Protein AF-A0A293LDD0-F1 (afdb_monomer)

Sequence (220 aa):
MTTSKERTRCSSGSHTCRSTREQSCQSLSHWIPSTETLCTCSEAKVLSQAGQVWFPDSAYKTAQAIHDFNREELPLMVFANWRGFSGGMKDMYDQVLKFGAYIVDALHNYNQPVIVYIPPYAELRGGAWAVVDAAINPRQMKKDLIKTMHRVDATCRDLVSRLGISTDAEEKENLQKQLLQREQQLLPMYHQVALTFADLHDLPARMQEKGVIQDVVPWA

Structure (mmCIF, N/CA/C/O backbone):
data_AF-A0A293LDD0-F1
#
_entry.id   AF-A0A293LDD0-F1
#
loop_
_atom_site.group_PDB
_atom_site.id
_atom_site.type_symbol
_atom_site.label_atom_id
_atom_site.label_alt_id
_atom_site.label_comp_id
_atom_site.label_asym_id
_atom_site.label_entity_id
_atom_site.label_seq_id
_atom_site.pdbx_PDB_ins_code
_atom_site.Cartn_x
_atom_site.Cartn_y
_atom_site.Cartn_z
_atom_site.occupancy
_atom_site.B_iso_or_equiv
_atom_site.auth_seq_id
_atom_site.auth_comp_id
_atom_site.auth_asym_id
_atom_site.auth_atom_id
_atom_site.pdbx_PDB_model_num
ATOM 1 N N . MET A 1 1 ? 29.209 -35.070 -60.849 1.00 43.19 1 MET A N 1
ATOM 2 C CA . MET A 1 1 ? 29.296 -34.215 -59.647 1.00 43.19 1 MET A CA 1
ATOM 3 C C . MET A 1 1 ? 27.890 -34.020 -59.098 1.00 43.19 1 MET A C 1
ATOM 5 O O . MET A 1 1 ? 27.173 -33.109 -59.482 1.00 43.19 1 MET A O 1
ATOM 9 N N . THR A 1 2 ? 27.483 -35.007 -58.306 1.00 28.73 2 THR A N 1
ATOM 10 C CA . THR A 1 2 ? 26.371 -35.034 -57.338 1.00 28.73 2 THR A CA 1
ATOM 11 C C . THR A 1 2 ? 26.661 -34.004 -56.220 1.00 28.73 2 THR A C 1
ATOM 13 O O . THR A 1 2 ? 27.817 -33.622 -56.085 1.00 28.73 2 THR A O 1
ATOM 16 N N . THR A 1 3 ? 25.759 -33.428 -55.416 1.00 29.89 3 THR A N 1
ATOM 17 C CA . THR A 1 3 ? 24.613 -33.947 -54.633 1.00 29.89 3 THR A CA 1
ATOM 18 C C . THR A 1 3 ? 23.947 -32.718 -53.961 1.00 29.89 3 THR A C 1
ATOM 20 O O . THR A 1 3 ? 24.647 -31.843 -53.470 1.00 29.89 3 THR A O 1
ATOM 23 N N . SER A 1 4 ? 22.644 -32.484 -54.150 1.00 30.11 4 SER A N 1
ATOM 24 C CA . SER A 1 4 ? 21.533 -32.722 -53.198 1.00 30.11 4 SER A CA 1
ATOM 25 C C . SER A 1 4 ? 21.306 -31.668 -52.095 1.00 30.11 4 SER A C 1
ATOM 27 O O . SER A 1 4 ? 22.075 -31.545 -51.152 1.00 30.11 4 SER A O 1
ATOM 29 N N . LYS A 1 5 ? 20.147 -30.995 -52.195 1.00 40.31 5 LYS A N 1
ATOM 30 C CA . LYS A 1 5 ? 19.422 -30.297 -51.119 1.00 40.31 5 LYS A CA 1
ATOM 31 C C . LYS A 1 5 ? 19.356 -31.163 -49.860 1.00 40.31 5 LYS A C 1
ATOM 33 O O . LYS A 1 5 ? 18.694 -32.201 -49.875 1.00 40.31 5 LYS A O 1
ATOM 38 N N . GLU A 1 6 ? 19.936 -30.691 -48.768 1.00 30.36 6 GLU A N 1
ATOM 39 C CA . GLU A 1 6 ? 19.797 -31.339 -47.470 1.00 30.36 6 GLU A CA 1
ATOM 40 C C . GLU A 1 6 ? 18.582 -30.755 -46.743 1.00 30.36 6 GLU A C 1
ATOM 42 O O . GLU A 1 6 ? 18.573 -29.634 -46.240 1.00 30.36 6 GLU A O 1
ATOM 47 N N . ARG A 1 7 ? 17.488 -31.517 -46.798 1.00 31.80 7 ARG A N 1
ATOM 48 C CA . ARG A 1 7 ? 16.253 -31.289 -46.053 1.00 31.80 7 ARG A CA 1
ATOM 49 C C . ARG A 1 7 ? 16.418 -32.044 -44.738 1.00 31.80 7 ARG A C 1
ATOM 51 O O . ARG A 1 7 ? 16.208 -33.256 -44.703 1.00 31.80 7 ARG A O 1
ATOM 58 N N . THR A 1 8 ? 16.840 -31.367 -43.675 1.00 29.86 8 THR A N 1
ATOM 59 C CA . THR A 1 8 ? 17.028 -32.015 -42.373 1.00 29.86 8 THR A CA 1
ATOM 60 C C . THR A 1 8 ? 15.667 -32.400 -41.801 1.00 29.86 8 THR A C 1
ATOM 62 O O . THR A 1 8 ? 14.824 -31.572 -41.457 1.00 29.86 8 THR A O 1
ATOM 65 N N . ARG A 1 9 ? 15.440 -33.709 -41.787 1.00 27.28 9 ARG A N 1
ATOM 66 C CA . ARG A 1 9 ? 14.271 -34.406 -41.265 1.00 27.28 9 ARG A CA 1
ATOM 67 C C . ARG A 1 9 ? 14.286 -34.264 -39.740 1.00 27.28 9 ARG A C 1
ATOM 69 O O . ARG A 1 9 ? 15.213 -34.750 -39.104 1.00 27.28 9 ARG A O 1
ATOM 76 N N . CYS A 1 10 ? 13.277 -33.616 -39.156 1.00 28.48 10 CYS A N 1
ATOM 77 C CA . CYS A 1 10 ? 13.034 -33.700 -37.715 1.00 28.48 10 CYS A CA 1
ATOM 78 C C . CYS A 1 10 ? 12.717 -35.159 -37.370 1.00 28.48 10 CYS A C 1
ATOM 80 O O . CYS A 1 10 ? 11.644 -35.667 -37.700 1.00 28.48 10 CYS A O 1
ATOM 82 N N . SER A 1 11 ? 13.679 -35.847 -36.762 1.00 33.06 11 SER A N 1
ATOM 83 C CA . SER A 1 11 ? 13.486 -37.157 -36.158 1.00 33.06 11 SER A CA 1
ATOM 84 C C . SER A 1 11 ? 12.741 -36.998 -34.839 1.00 33.06 11 SER A C 1
ATOM 86 O O . SER A 1 11 ? 13.143 -36.233 -33.965 1.00 33.06 11 SER A O 1
ATOM 88 N N . SER A 1 12 ? 11.656 -37.753 -34.732 1.00 41.84 12 SER A N 1
ATOM 89 C CA . SER A 1 12 ? 10.898 -38.069 -33.529 1.00 41.84 12 SER A CA 1
ATOM 90 C C . SER A 1 12 ? 11.787 -38.263 -32.298 1.00 41.84 12 SER A C 1
ATOM 92 O O . SER A 1 12 ? 12.478 -39.271 -32.167 1.00 41.84 12 SER A O 1
ATOM 94 N N . GLY A 1 13 ? 11.709 -37.307 -31.385 1.00 30.64 13 GLY A N 1
ATOM 95 C CA . GLY A 1 13 ? 12.198 -37.401 -30.021 1.00 30.64 13 GLY A CA 1
ATOM 96 C C . GLY A 1 13 ? 11.269 -36.547 -29.181 1.00 30.64 13 GLY A C 1
ATOM 97 O O . GLY A 1 13 ? 11.182 -35.338 -29.380 1.00 30.64 13 GLY A O 1
ATOM 98 N N . SER A 1 14 ? 10.499 -37.196 -28.318 1.00 36.69 14 SER A N 1
ATOM 99 C CA . SER A 1 14 ? 9.582 -36.593 -27.359 1.00 36.69 14 SER A CA 1
ATOM 100 C C . SER A 1 14 ? 10.345 -35.707 -26.375 1.00 36.69 14 SER A C 1
ATOM 102 O O . SER A 1 14 ? 10.612 -36.091 -25.240 1.00 36.69 14 SER A O 1
ATOM 104 N N . HIS A 1 15 ? 10.684 -34.498 -26.804 1.00 34.09 15 HIS A N 1
ATOM 105 C CA . HIS A 1 15 ? 10.955 -33.399 -25.903 1.00 34.09 15 HIS A CA 1
ATOM 106 C C . HIS A 1 15 ? 9.605 -32.773 -25.591 1.00 34.09 15 HIS A C 1
ATOM 108 O O . HIS A 1 15 ? 9.145 -31.849 -26.259 1.00 34.09 15 HIS A O 1
ATOM 114 N N . THR A 1 16 ? 8.947 -33.300 -24.559 1.00 31.30 16 THR A N 1
ATOM 115 C CA . THR A 1 16 ? 8.066 -32.471 -23.742 1.00 31.30 16 THR A CA 1
ATOM 116 C C . THR A 1 16 ? 8.899 -31.277 -23.301 1.00 31.30 16 THR A C 1
ATOM 118 O O . THR A 1 16 ? 9.655 -31.356 -22.332 1.00 31.30 16 THR A O 1
ATOM 121 N N . CYS A 1 17 ? 8.803 -30.190 -24.063 1.00 28.59 17 CYS A N 1
ATOM 122 C CA . CYS A 1 17 ? 9.173 -28.865 -23.625 1.00 28.59 17 CYS A CA 1
ATOM 123 C C . CYS A 1 17 ? 8.241 -28.584 -22.448 1.00 28.59 17 CYS A C 1
ATOM 125 O O . CYS A 1 17 ? 7.113 -28.122 -22.618 1.00 28.59 17 CYS A O 1
ATOM 127 N N . ARG A 1 18 ? 8.662 -28.993 -21.245 1.00 32.00 18 ARG A N 1
ATOM 128 C CA . ARG A 1 18 ? 8.091 -28.464 -20.018 1.00 32.00 18 ARG A CA 1
ATOM 129 C C . ARG A 1 18 ? 8.421 -26.987 -20.078 1.00 32.00 18 ARG A C 1
ATOM 131 O O . ARG A 1 18 ? 9.518 -26.578 -19.718 1.00 32.00 18 ARG A O 1
ATOM 138 N N . SER A 1 19 ? 7.474 -26.200 -20.572 1.00 33.16 19 SER A N 1
ATOM 139 C CA . SER A 1 19 ? 7.387 -24.803 -20.209 1.00 33.16 19 SER A CA 1
ATOM 140 C C . SER A 1 19 ? 7.122 -24.786 -18.706 1.00 33.16 19 SER A C 1
ATOM 142 O O . SER A 1 19 ? 5.979 -24.684 -18.255 1.00 33.16 19 SER A O 1
ATOM 144 N N . THR A 1 20 ? 8.174 -24.922 -17.904 1.00 33.88 20 THR A N 1
ATOM 145 C CA . THR A 1 20 ? 8.250 -24.154 -16.672 1.00 33.88 20 THR A CA 1
ATOM 146 C C . THR A 1 20 ? 8.039 -22.721 -17.128 1.00 33.88 20 THR A C 1
ATOM 148 O O . THR A 1 20 ? 8.927 -22.093 -17.697 1.00 33.88 20 THR A O 1
ATOM 151 N N . ARG A 1 21 ? 6.793 -22.250 -17.017 1.00 37.50 21 ARG A N 1
ATOM 152 C CA . ARG A 1 21 ? 6.463 -20.832 -17.090 1.00 37.50 21 ARG A CA 1
ATOM 153 C C . ARG A 1 21 ? 7.149 -20.192 -15.888 1.00 37.50 21 ARG A C 1
ATOM 155 O O . ARG A 1 21 ? 6.508 -19.880 -14.894 1.00 37.50 21 ARG A O 1
ATOM 162 N N . GLU A 1 22 ? 8.460 -20.012 -15.974 1.00 39.03 22 GLU A N 1
ATOM 163 C CA . GLU A 1 22 ? 9.081 -18.854 -15.366 1.00 39.03 22 GLU A CA 1
ATOM 164 C C . GLU A 1 22 ? 8.401 -17.675 -16.051 1.00 39.03 22 GLU A C 1
ATOM 166 O O . GLU A 1 22 ? 8.676 -17.354 -17.209 1.00 39.03 22 GLU A O 1
ATOM 171 N N . GLN A 1 23 ? 7.419 -17.077 -15.379 1.00 45.62 23 GLN A N 1
ATOM 172 C CA . GLN A 1 23 ? 6.971 -15.734 -15.716 1.00 45.62 23 GLN A CA 1
ATOM 173 C C . GLN A 1 23 ? 8.128 -14.788 -15.388 1.00 45.62 23 GLN A C 1
ATOM 175 O O . GLN A 1 23 ? 8.107 -14.049 -14.411 1.00 45.62 23 GLN A O 1
ATOM 180 N N . SER A 1 24 ? 9.175 -14.843 -16.209 1.00 49.44 24 SER A N 1
ATOM 181 C CA . SER A 1 24 ? 10.147 -13.775 -16.308 1.00 49.44 24 SER A CA 1
ATOM 182 C C . SER A 1 24 ? 9.363 -12.565 -16.805 1.00 49.44 24 SER A C 1
ATOM 184 O O . SER A 1 24 ? 8.858 -12.563 -17.932 1.00 49.44 24 SER A O 1
ATOM 186 N N . CYS A 1 25 ? 9.138 -11.579 -15.935 1.00 62.25 25 CYS A N 1
ATOM 187 C CA . CYS A 1 25 ? 8.526 -10.328 -16.358 1.00 62.25 25 CYS A CA 1
ATOM 188 C C . CYS A 1 25 ? 9.369 -9.740 -17.491 1.00 62.2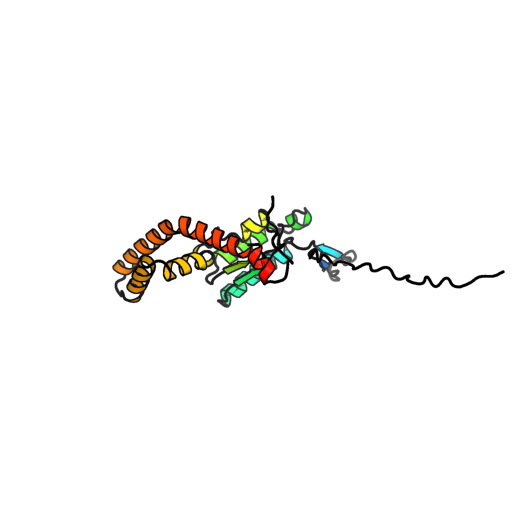5 25 CYS A C 1
ATOM 190 O O . CYS A 1 25 ? 10.558 -9.480 -17.324 1.00 62.25 25 CYS A O 1
ATOM 192 N N . GLN A 1 26 ? 8.741 -9.558 -18.650 1.00 75.88 26 GLN A N 1
ATOM 193 C CA . GLN A 1 26 ? 9.421 -9.089 -19.850 1.00 75.88 26 GLN A CA 1
ATOM 194 C C . GLN A 1 26 ? 9.944 -7.664 -19.638 1.00 75.88 26 GLN A C 1
ATOM 196 O O . GLN A 1 26 ? 9.257 -6.818 -19.065 1.00 75.88 26 GLN A O 1
ATOM 201 N N . SER A 1 27 ? 11.160 -7.397 -20.114 1.00 81.62 27 SER A N 1
ATOM 202 C CA . SER A 1 27 ? 11.669 -6.033 -20.248 1.00 81.62 27 SER A CA 1
ATOM 203 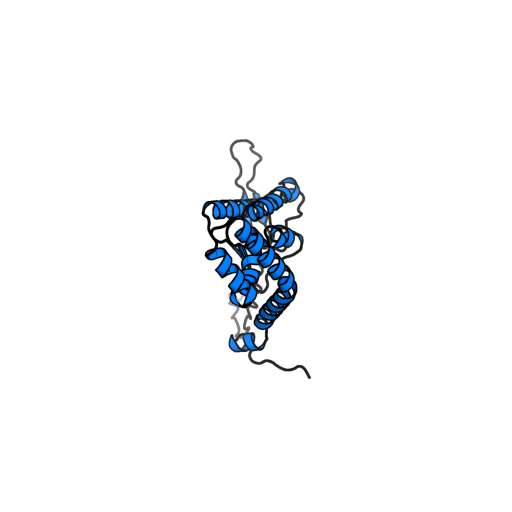C C . SER A 1 27 ? 10.872 -5.292 -21.317 1.00 81.62 27 SER A C 1
ATOM 205 O O . SER A 1 27 ? 10.665 -5.824 -22.410 1.00 81.62 27 SER A O 1
ATOM 207 N N . LEU A 1 28 ? 10.457 -4.066 -21.017 1.00 82.56 28 LEU A N 1
ATOM 208 C CA . LEU A 1 28 ? 9.726 -3.217 -21.944 1.00 82.56 28 LEU A CA 1
ATOM 209 C C . LEU A 1 28 ? 10.698 -2.277 -22.664 1.00 82.56 28 LEU A C 1
ATOM 211 O O . LEU A 1 28 ? 11.562 -1.666 -22.040 1.00 82.56 28 LEU A O 1
ATOM 215 N N . SER A 1 29 ? 10.553 -2.124 -23.977 1.00 81.31 29 SER A N 1
ATOM 216 C CA . SER A 1 29 ? 11.291 -1.115 -24.739 1.00 81.31 29 SER A CA 1
ATOM 217 C C . SER A 1 29 ? 10.435 0.138 -24.905 1.00 81.31 29 SER A C 1
ATOM 219 O O . SER A 1 29 ? 9.410 0.096 -25.588 1.00 81.31 29 SER A O 1
ATOM 221 N N . HIS A 1 30 ? 10.854 1.251 -24.307 1.00 81.56 30 HIS A N 1
ATOM 222 C CA . HIS A 1 30 ? 10.212 2.550 -24.482 1.00 81.56 30 HIS A CA 1
ATOM 223 C C . HIS A 1 30 ? 10.901 3.323 -25.614 1.00 81.56 30 HIS A C 1
ATOM 225 O O . HIS A 1 30 ? 12.111 3.559 -25.569 1.00 81.56 30 HIS A O 1
ATOM 231 N N . TRP A 1 31 ? 10.143 3.697 -26.647 1.00 82.88 31 TRP A N 1
ATOM 232 C CA . TRP A 1 31 ? 10.650 4.474 -27.779 1.00 82.88 31 TRP A CA 1
ATOM 233 C C . TRP A 1 31 ? 10.418 5.964 -27.538 1.00 82.88 31 TRP A C 1
ATOM 235 O O . TRP A 1 31 ? 9.275 6.405 -27.424 1.00 82.88 31 TRP A O 1
ATOM 245 N N . ILE A 1 32 ? 11.506 6.728 -27.466 1.00 81.38 32 ILE A N 1
ATOM 246 C CA . ILE A 1 32 ? 11.465 8.182 -27.336 1.00 81.38 32 ILE A CA 1
ATOM 247 C C . ILE A 1 32 ? 11.610 8.790 -28.736 1.00 81.38 32 ILE A C 1
ATOM 249 O O . ILE A 1 32 ? 12.656 8.584 -29.367 1.00 81.38 32 ILE A O 1
ATOM 253 N N . PRO A 1 33 ? 10.606 9.546 -29.217 1.00 79.12 33 PRO A N 1
ATOM 254 C CA . PRO A 1 33 ? 10.686 10.219 -30.505 1.00 79.12 33 PRO A CA 1
ATOM 255 C C . PRO A 1 33 ? 11.789 11.279 -30.512 1.00 79.12 33 PRO A C 1
ATOM 257 O O . PRO A 1 33 ? 12.025 11.964 -29.515 1.00 79.12 33 PRO A O 1
ATOM 260 N N . SER A 1 34 ? 12.434 11.454 -31.663 1.00 73.31 34 SER A N 1
ATOM 261 C CA . SER A 1 34 ? 13.269 12.625 -31.929 1.00 73.31 34 SER A CA 1
ATOM 262 C C . SER A 1 34 ? 12.395 13.877 -31.977 1.00 73.31 34 SER A C 1
ATOM 264 O O . SER A 1 34 ? 11.411 13.930 -32.714 1.00 73.31 34 SER A O 1
ATOM 266 N N . THR A 1 35 ? 12.737 14.897 -31.194 1.00 64.88 35 THR A N 1
ATOM 267 C CA . THR A 1 35 ? 12.046 16.190 -31.239 1.00 64.88 35 THR A CA 1
ATOM 268 C C . THR A 1 35 ? 12.596 17.016 -32.396 1.00 64.88 35 THR A C 1
ATOM 270 O O . THR A 1 35 ? 13.674 17.600 -32.291 1.00 64.88 35 THR A O 1
ATOM 273 N N . GLU A 1 36 ? 11.844 17.087 -33.492 1.00 61.16 36 GLU A N 1
ATOM 274 C CA . GLU A 1 36 ? 12.261 17.758 -34.733 1.00 61.16 36 GLU A CA 1
ATOM 275 C C . GLU A 1 36 ? 12.464 19.280 -34.598 1.00 61.16 36 GLU A C 1
ATOM 277 O O . GLU A 1 36 ? 13.079 19.899 -35.460 1.00 61.16 36 GLU A O 1
ATOM 282 N N . THR A 1 37 ? 11.989 19.914 -33.523 1.00 58.28 37 THR A N 1
ATOM 283 C CA . THR A 1 37 ? 11.872 21.378 -33.464 1.00 58.28 37 THR A CA 1
ATOM 284 C C . THR A 1 37 ? 13.098 22.142 -32.962 1.00 58.28 37 THR A C 1
ATOM 286 O O . THR A 1 37 ? 13.129 23.354 -33.150 1.00 58.28 37 THR A O 1
ATOM 289 N N . LEU A 1 38 ? 14.112 21.511 -32.351 1.00 54.09 38 LEU A N 1
ATOM 290 C CA . LEU A 1 38 ? 15.196 22.273 -31.694 1.00 54.09 38 LEU A CA 1
ATOM 291 C C . LEU A 1 38 ? 16.630 21.759 -31.898 1.00 54.09 38 LEU A C 1
ATOM 293 O O . LEU A 1 38 ? 17.566 22.464 -31.523 1.00 54.09 38 LEU A O 1
ATOM 297 N N . CYS A 1 39 ? 16.861 20.580 -32.489 1.00 49.53 39 CYS A N 1
ATOM 298 C CA . CYS A 1 39 ? 18.232 20.110 -32.711 1.00 49.53 39 CYS A CA 1
ATOM 299 C C . CYS A 1 39 ? 18.332 19.040 -33.809 1.00 49.53 39 CYS A C 1
ATOM 301 O O . CYS A 1 39 ? 17.741 17.966 -33.691 1.00 49.53 39 CYS A O 1
ATOM 303 N N . THR A 1 40 ? 19.168 19.282 -34.821 1.00 57.25 40 THR A N 1
ATOM 304 C CA . THR A 1 40 ? 19.544 18.316 -35.874 1.00 57.25 40 THR A CA 1
ATOM 305 C C . THR A 1 40 ? 20.321 17.095 -35.357 1.00 57.25 40 THR A C 1
ATOM 307 O O . THR A 1 40 ? 20.531 16.157 -36.115 1.00 57.25 40 THR A O 1
ATOM 310 N N . CYS A 1 41 ? 20.716 17.071 -34.077 1.00 53.66 41 CYS A N 1
ATOM 311 C CA . CYS A 1 41 ? 21.392 15.940 -33.424 1.00 53.66 41 CYS A CA 1
ATOM 312 C C . CYS A 1 41 ? 20.462 15.046 -32.581 1.00 53.66 41 CYS A C 1
ATOM 314 O O . CYS A 1 41 ? 20.947 14.144 -31.894 1.00 53.66 41 CYS A O 1
ATOM 316 N N . SER A 1 42 ? 19.149 15.306 -32.540 1.00 62.91 42 SER A N 1
ATOM 317 C CA . SER A 1 42 ? 18.241 14.471 -31.744 1.00 62.91 42 SER A CA 1
ATOM 318 C C . SER A 1 42 ? 17.830 13.220 -32.525 1.00 62.91 42 SER A C 1
ATOM 320 O O . SER A 1 42 ? 16.949 13.252 -33.374 1.00 62.91 42 SER A O 1
ATOM 322 N N . GLU A 1 43 ? 18.498 12.102 -32.252 1.00 72.94 43 GLU A N 1
ATOM 323 C CA . GLU A 1 43 ? 18.104 10.787 -32.766 1.00 72.94 43 GLU A CA 1
ATOM 324 C C . GLU A 1 43 ? 17.064 10.135 -31.848 1.00 72.94 43 GLU A C 1
ATOM 326 O O . GLU A 1 43 ? 17.079 10.331 -30.627 1.00 72.94 43 GLU A O 1
ATOM 331 N N . ALA A 1 44 ? 16.165 9.341 -32.436 1.00 74.94 44 ALA A N 1
ATOM 332 C CA . ALA A 1 44 ? 15.203 8.549 -31.683 1.00 74.94 44 ALA A CA 1
ATOM 333 C C . ALA A 1 44 ? 15.937 7.514 -30.819 1.00 74.94 44 ALA A C 1
ATOM 335 O O . ALA A 1 44 ? 16.829 6.806 -31.290 1.00 74.94 44 ALA A O 1
ATOM 336 N N . LYS A 1 45 ? 15.560 7.417 -29.542 1.00 78.31 45 LYS A N 1
ATOM 337 C CA . LYS A 1 45 ? 16.231 6.537 -28.574 1.00 78.31 45 LYS A CA 1
ATOM 338 C C . LYS A 1 45 ? 15.280 5.444 -28.120 1.00 78.31 45 LYS A C 1
ATOM 340 O O . LYS A 1 45 ? 14.178 5.726 -27.660 1.00 78.31 45 LYS A O 1
ATOM 345 N N . VAL A 1 46 ? 15.735 4.197 -28.198 1.00 81.56 46 VAL A N 1
ATOM 346 C CA . VAL A 1 46 ? 15.053 3.053 -27.584 1.00 81.56 46 VAL A CA 1
ATOM 347 C C . VAL A 1 46 ? 15.669 2.829 -26.207 1.00 81.56 46 VAL A C 1
ATOM 349 O O . VAL A 1 46 ? 16.846 2.483 -26.105 1.00 81.56 46 VAL A O 1
ATOM 352 N N . LEU A 1 47 ? 14.893 3.046 -25.146 1.00 81.50 47 LEU A N 1
ATOM 353 C CA . LEU A 1 47 ? 15.300 2.736 -23.777 1.00 81.50 47 LEU A CA 1
ATOM 354 C C . LEU A 1 47 ? 14.751 1.366 -23.383 1.00 81.50 47 LEU A C 1
ATOM 356 O O . LEU A 1 47 ? 13.546 1.133 -23.438 1.00 81.50 47 LEU A O 1
ATOM 360 N N . SER A 1 48 ? 15.635 0.460 -22.973 1.00 84.00 48 SER A N 1
ATOM 361 C CA . SER A 1 48 ? 15.236 -0.823 -22.395 1.00 84.00 48 SER A CA 1
ATOM 362 C C . SER A 1 48 ? 14.977 -0.647 -20.901 1.00 84.00 48 SER A C 1
ATOM 364 O O . SER A 1 48 ? 15.906 -0.389 -20.137 1.00 84.00 48 SER A O 1
ATOM 366 N N . GLN A 1 49 ? 13.726 -0.811 -20.486 1.00 86.62 49 GLN A N 1
ATOM 367 C CA . GLN A 1 49 ? 13.286 -0.797 -19.095 1.00 86.62 49 GLN A CA 1
ATOM 368 C C . GLN A 1 49 ? 13.080 -2.240 -18.616 1.00 86.62 49 GLN A C 1
ATOM 370 O O . GLN A 1 49 ? 12.350 -3.021 -19.225 1.00 86.62 49 GLN A O 1
ATOM 375 N N . ALA A 1 50 ? 13.748 -2.629 -17.531 1.00 87.50 50 ALA A N 1
ATOM 376 C CA . ALA A 1 50 ? 13.586 -3.959 -16.950 1.00 87.50 50 ALA A CA 1
ATOM 377 C C . ALA A 1 50 ? 12.182 -4.132 -16.342 1.00 87.50 50 ALA A C 1
ATOM 379 O O . ALA A 1 50 ? 11.642 -3.211 -15.732 1.00 87.50 50 ALA A O 1
ATOM 380 N N . GLY A 1 51 ? 11.597 -5.325 -16.475 1.00 85.81 51 GLY A N 1
ATOM 381 C CA . GLY A 1 51 ? 10.358 -5.659 -15.772 1.00 85.81 51 GLY A CA 1
ATOM 382 C C . GLY A 1 51 ? 10.550 -5.619 -14.250 1.00 85.81 51 GLY A C 1
ATOM 383 O O . GLY A 1 51 ? 11.665 -5.789 -13.763 1.00 85.81 51 GLY A O 1
ATOM 384 N N . GLN A 1 52 ? 9.462 -5.410 -13.498 1.00 86.06 52 GLN A N 1
ATOM 385 C CA . GLN A 1 52 ? 9.452 -5.398 -12.020 1.00 86.06 52 GLN A CA 1
ATOM 386 C C . GLN A 1 52 ? 10.300 -4.286 -11.371 1.00 86.06 52 GLN A C 1
ATOM 388 O O . GLN A 1 52 ? 10.621 -4.366 -10.186 1.00 86.06 52 GLN A O 1
ATOM 393 N N . VAL A 1 53 ? 10.659 -3.231 -12.103 1.00 92.00 53 VAL A N 1
ATOM 394 C CA . VAL A 1 53 ? 11.417 -2.090 -11.567 1.00 92.00 53 VAL A CA 1
ATOM 395 C C . VAL A 1 53 ? 10.630 -0.803 -11.778 1.00 92.00 53 VAL A C 1
ATOM 397 O O . VAL A 1 53 ? 10.047 -0.595 -12.842 1.00 92.00 53 VAL A O 1
ATOM 400 N N . TRP A 1 54 ? 10.619 0.071 -10.771 1.00 93.38 54 TRP A N 1
ATOM 401 C CA . TRP A 1 54 ? 10.069 1.415 -10.915 1.00 93.38 54 TRP A CA 1
ATOM 402 C C . TRP A 1 54 ? 11.080 2.378 -11.531 1.00 93.38 54 TRP A C 1
ATOM 404 O O . TRP A 1 54 ? 12.121 2.688 -10.950 1.00 93.38 54 TRP A O 1
ATOM 414 N N . PHE A 1 55 ? 10.708 2.885 -12.697 1.00 94.50 55 PHE A N 1
ATOM 415 C CA . PHE A 1 55 ? 11.298 4.016 -13.405 1.00 94.50 55 PHE A CA 1
ATOM 416 C C . PHE A 1 55 ? 10.537 5.314 -13.086 1.00 94.50 55 PHE A C 1
ATOM 418 O O . PHE A 1 55 ? 9.390 5.239 -12.628 1.00 94.50 55 PHE A O 1
ATOM 425 N N . PRO A 1 56 ? 11.129 6.502 -13.315 1.00 94.44 56 PRO A N 1
ATOM 426 C CA . PRO A 1 56 ? 10.493 7.785 -12.996 1.00 94.44 56 PRO A CA 1
ATOM 427 C C . PRO A 1 56 ? 9.103 7.967 -13.634 1.00 94.44 56 PRO A C 1
ATOM 429 O O . PRO A 1 56 ? 8.170 8.407 -12.966 1.00 94.44 56 PRO A O 1
ATOM 432 N N . ASP A 1 57 ? 8.929 7.549 -14.885 1.00 93.25 57 ASP A N 1
ATOM 433 C CA . ASP A 1 57 ? 7.652 7.546 -15.611 1.00 93.25 57 ASP A CA 1
ATOM 434 C C . ASP A 1 57 ? 6.613 6.604 -14.981 1.00 93.25 57 ASP A C 1
ATOM 436 O O . ASP A 1 57 ? 5.463 6.987 -14.748 1.00 93.25 57 ASP A O 1
ATOM 440 N N . SER A 1 58 ? 7.018 5.375 -14.662 1.00 93.12 58 SER A N 1
ATOM 441 C CA . SER A 1 58 ? 6.145 4.362 -14.065 1.00 93.12 58 SER A CA 1
ATOM 442 C C . SER A 1 58 ? 5.725 4.725 -12.636 1.00 93.12 58 SER A C 1
ATOM 444 O O . SER A 1 58 ? 4.560 4.546 -12.272 1.00 93.12 58 SER A O 1
ATOM 446 N N . ALA A 1 59 ? 6.640 5.291 -11.843 1.00 95.00 59 ALA A N 1
ATOM 447 C CA . ALA A 1 59 ? 6.370 5.751 -10.488 1.00 95.00 59 ALA A CA 1
ATOM 448 C C . ALA A 1 59 ? 5.397 6.936 -10.510 1.00 95.00 59 ALA A C 1
ATOM 450 O O . ALA A 1 59 ? 4.392 6.921 -9.799 1.00 95.00 59 ALA A O 1
ATOM 451 N N . TYR A 1 60 ? 5.634 7.912 -11.394 1.00 95.88 60 TYR A N 1
ATOM 452 C CA . TYR A 1 60 ? 4.732 9.047 -11.575 1.00 95.88 60 TYR A CA 1
ATOM 453 C C . TYR A 1 60 ? 3.329 8.605 -12.010 1.00 95.88 60 TYR A C 1
ATOM 455 O O . TYR A 1 60 ? 2.335 9.030 -11.422 1.00 95.88 60 TYR A O 1
ATOM 463 N N . LYS A 1 61 ? 3.236 7.686 -12.979 1.00 95.62 61 LYS A N 1
ATOM 464 C CA . LYS A 1 61 ? 1.953 7.134 -13.438 1.00 95.62 61 LYS A CA 1
ATOM 465 C C . LYS A 1 61 ? 1.201 6.406 -12.322 1.00 95.62 61 LYS A C 1
ATOM 467 O O . LYS A 1 61 ? -0.019 6.513 -12.243 1.00 95.62 61 LYS A O 1
ATOM 472 N N . THR A 1 62 ? 1.922 5.690 -11.460 1.00 94.88 62 THR A N 1
ATOM 473 C CA . THR A 1 62 ? 1.338 4.999 -10.302 1.00 94.88 62 THR A CA 1
ATOM 474 C C . THR A 1 62 ? 0.768 6.005 -9.303 1.00 94.88 62 THR A C 1
ATOM 476 O O . THR A 1 62 ? -0.388 5.874 -8.912 1.00 94.88 62 THR A O 1
ATOM 479 N N . ALA A 1 63 ? 1.534 7.041 -8.942 1.00 95.56 63 ALA A N 1
ATOM 480 C CA . ALA A 1 63 ? 1.069 8.094 -8.036 1.00 95.56 63 ALA A CA 1
ATOM 481 C C . ALA A 1 63 ? -0.178 8.806 -8.581 1.00 95.56 63 ALA A C 1
ATOM 483 O O . ALA A 1 63 ? -1.158 8.989 -7.861 1.00 95.56 63 ALA A O 1
ATOM 484 N N . GLN A 1 64 ? -0.155 9.151 -9.870 1.00 96.25 64 GLN A N 1
ATOM 485 C CA . GLN A 1 64 ? -1.274 9.808 -10.535 1.00 96.25 64 GLN A CA 1
ATOM 486 C C . GLN A 1 64 ? -2.530 8.929 -10.531 1.00 96.25 64 GLN A C 1
ATOM 488 O O . GLN A 1 64 ? -3.597 9.405 -10.160 1.00 96.25 64 GLN A O 1
ATOM 493 N N . ALA A 1 65 ? -2.399 7.638 -10.855 1.00 95.62 65 ALA A N 1
ATOM 494 C CA . ALA A 1 65 ? -3.526 6.707 -10.838 1.00 95.62 65 ALA A CA 1
ATOM 495 C C . ALA A 1 65 ? -4.166 6.598 -9.445 1.00 95.62 65 ALA A C 1
ATOM 497 O O . ALA A 1 65 ? -5.387 6.602 -9.329 1.00 95.62 65 ALA A O 1
ATOM 498 N N . ILE A 1 66 ? -3.357 6.547 -8.383 1.00 94.56 66 ILE A N 1
ATOM 499 C CA . ILE A 1 66 ? -3.861 6.518 -7.001 1.00 94.56 66 ILE A CA 1
ATOM 500 C C . ILE A 1 66 ? -4.619 7.809 -6.681 1.00 94.56 66 ILE A C 1
ATOM 502 O O . ILE A 1 66 ? -5.700 7.765 -6.100 1.00 94.56 66 ILE A O 1
ATOM 506 N N . HIS A 1 67 ? -4.079 8.961 -7.078 1.00 94.62 67 HIS A N 1
ATOM 507 C CA . HIS A 1 67 ? -4.737 10.247 -6.849 1.00 94.62 67 HIS A CA 1
ATOM 508 C C . HIS A 1 67 ? -6.078 10.355 -7.581 1.00 94.62 67 HIS A C 1
ATOM 510 O O . HIS A 1 67 ? -7.052 10.864 -7.024 1.00 94.62 67 HIS A O 1
ATOM 516 N N . ASP A 1 68 ? -6.141 9.838 -8.806 1.00 95.56 68 ASP A N 1
ATOM 517 C CA . ASP A 1 68 ? -7.362 9.831 -9.608 1.00 95.56 68 ASP A CA 1
ATOM 518 C C . ASP A 1 68 ? -8.410 8.872 -9.016 1.00 95.56 68 ASP A C 1
ATOM 520 O O . ASP A 1 68 ? -9.560 9.271 -8.834 1.00 95.56 68 ASP A O 1
ATOM 524 N N . PHE A 1 69 ? -8.016 7.674 -8.567 1.00 95.31 69 PHE A N 1
ATOM 525 C CA . PHE A 1 69 ? -8.934 6.760 -7.872 1.00 95.31 69 PHE A CA 1
ATOM 526 C C . PHE A 1 69 ? -9.468 7.319 -6.550 1.00 95.31 69 PHE A C 1
ATOM 528 O O . PHE A 1 69 ? -10.617 7.056 -6.193 1.00 95.31 69 PHE A O 1
ATOM 535 N N . ASN A 1 70 ? -8.670 8.123 -5.844 1.00 93.25 70 ASN A N 1
ATOM 536 C CA . ASN A 1 70 ? -9.115 8.786 -4.621 1.00 93.25 70 ASN A CA 1
ATOM 537 C C . ASN A 1 70 ? -10.211 9.823 -4.911 1.00 93.25 70 ASN A C 1
ATOM 539 O O . ASN A 1 70 ? -11.180 9.921 -4.160 1.00 93.25 70 ASN A O 1
ATOM 543 N N . ARG A 1 71 ? -10.072 10.579 -6.012 1.00 92.31 71 ARG A N 1
ATOM 544 C CA . ARG A 1 71 ? -11.078 11.556 -6.469 1.00 92.31 71 ARG A CA 1
ATOM 545 C C . ARG A 1 71 ? -12.380 10.891 -6.902 1.00 92.31 71 ARG A C 1
ATOM 547 O O . ARG A 1 71 ? -13.441 11.470 -6.700 1.00 92.31 71 ARG A O 1
ATOM 554 N N . GLU A 1 72 ? -12.290 9.705 -7.493 1.00 93.75 72 GLU A N 1
ATOM 555 C CA . GLU A 1 72 ? -13.446 8.900 -7.908 1.00 93.75 72 GLU A CA 1
ATOM 556 C C . GLU A 1 72 ? -14.041 8.057 -6.769 1.00 93.75 72 GLU A C 1
ATOM 558 O O . GLU A 1 72 ? -15.036 7.363 -6.964 1.00 93.75 72 GLU A O 1
ATOM 563 N N . GLU A 1 73 ? -13.443 8.112 -5.578 1.00 90.69 73 GLU A N 1
ATOM 564 C CA . GLU A 1 73 ? -13.844 7.347 -4.399 1.00 90.69 73 GLU A CA 1
ATOM 565 C C . GLU A 1 73 ? -13.924 5.825 -4.618 1.00 90.69 73 GLU A C 1
ATOM 567 O O . GLU A 1 73 ? -14.728 5.122 -3.996 1.00 90.69 73 GLU A O 1
ATOM 572 N N . LEU A 1 74 ? -13.043 5.281 -5.458 1.00 87.50 74 LEU A N 1
ATOM 573 C CA . LEU A 1 74 ? -13.007 3.851 -5.753 1.00 87.50 74 LEU A CA 1
ATOM 574 C C . LEU A 1 74 ? -12.095 3.080 -4.782 1.00 87.50 74 LEU A C 1
ATOM 576 O O . LEU A 1 74 ? -11.112 3.620 -4.276 1.00 87.50 74 LEU A O 1
ATOM 580 N N . PRO A 1 75 ? -12.376 1.798 -4.488 1.00 88.25 75 PRO A N 1
ATOM 581 C CA . PRO A 1 75 ? -11.426 0.946 -3.777 1.00 88.25 75 PRO A CA 1
ATOM 582 C C . PRO A 1 75 ? -10.216 0.629 -4.671 1.00 88.25 75 PRO A C 1
ATOM 584 O O . PRO A 1 75 ? -10.376 0.306 -5.848 1.00 88.25 75 PRO A O 1
ATOM 587 N N . LEU A 1 76 ? -9.006 0.670 -4.106 1.00 87.00 76 LEU A N 1
ATOM 588 C CA . LEU A 1 76 ? -7.764 0.412 -4.840 1.00 87.00 76 LEU A CA 1
ATOM 589 C C . LEU A 1 76 ? -7.260 -1.010 -4.575 1.00 87.00 76 LEU A C 1
ATOM 591 O O . LEU A 1 76 ? -7.067 -1.407 -3.425 1.00 87.00 76 LEU A O 1
ATOM 595 N N . MET A 1 77 ? -6.980 -1.758 -5.643 1.00 86.88 77 MET A N 1
ATOM 596 C CA . MET A 1 77 ? -6.316 -3.060 -5.576 1.00 86.88 77 MET A CA 1
ATOM 597 C C . MET A 1 77 ? -4.987 -3.007 -6.333 1.00 86.88 77 MET A C 1
ATOM 599 O O . MET A 1 77 ? -4.963 -2.737 -7.532 1.00 86.88 77 MET A O 1
ATOM 603 N N . VAL A 1 78 ? -3.883 -3.280 -5.637 1.00 86.88 78 VAL A N 1
ATOM 604 C CA . VAL A 1 78 ? -2.528 -3.248 -6.201 1.00 86.88 78 VAL A CA 1
ATOM 605 C C . VAL A 1 78 ? -1.962 -4.658 -6.259 1.00 86.88 78 VAL A C 1
ATOM 607 O O . VAL A 1 78 ? -1.799 -5.308 -5.231 1.00 86.88 78 VAL A O 1
ATOM 610 N N . PHE A 1 79 ? -1.609 -5.113 -7.460 1.00 86.81 79 PHE A N 1
ATOM 611 C CA . PHE A 1 79 ? -0.832 -6.333 -7.658 1.00 86.81 79 PHE A CA 1
ATOM 612 C C . PHE A 1 79 ? 0.658 -6.013 -7.575 1.00 86.81 79 PHE A C 1
ATOM 614 O O . PHE A 1 79 ? 1.268 -5.582 -8.553 1.00 86.81 79 PHE A O 1
ATOM 621 N N . ALA A 1 80 ? 1.231 -6.183 -6.388 1.00 86.62 80 ALA A N 1
ATOM 622 C CA . ALA A 1 80 ? 2.605 -5.806 -6.119 1.00 86.62 80 ALA A CA 1
ATOM 623 C C . ALA A 1 80 ? 3.581 -6.880 -6.613 1.00 86.62 80 ALA A C 1
ATOM 625 O O . ALA A 1 80 ? 3.641 -7.986 -6.080 1.00 86.62 80 ALA A O 1
ATOM 626 N N . ASN A 1 81 ? 4.356 -6.527 -7.638 1.00 87.69 81 ASN A N 1
ATOM 627 C CA . ASN A 1 81 ? 5.445 -7.340 -8.176 1.00 87.69 81 ASN A CA 1
ATOM 628 C C . ASN A 1 81 ? 6.602 -6.430 -8.611 1.00 87.69 81 ASN A C 1
ATOM 630 O O . ASN A 1 81 ? 6.876 -6.270 -9.803 1.00 87.69 81 ASN A O 1
ATOM 634 N N . TRP A 1 82 ? 7.222 -5.763 -7.636 1.00 87.75 82 TRP A N 1
ATOM 635 C CA . TRP A 1 82 ? 8.329 -4.841 -7.875 1.00 87.75 82 TRP A CA 1
ATOM 636 C C . TRP A 1 82 ? 9.528 -5.183 -7.005 1.00 87.75 82 TRP A C 1
ATOM 638 O O . TRP A 1 82 ? 9.491 -5.103 -5.778 1.00 87.75 82 TRP A O 1
ATOM 648 N N . ARG A 1 83 ? 10.660 -5.450 -7.646 1.00 86.44 83 ARG A N 1
ATOM 649 C CA . ARG A 1 83 ? 11.930 -5.674 -6.967 1.00 86.44 83 ARG A CA 1
ATOM 650 C C . ARG A 1 83 ? 12.501 -4.390 -6.362 1.00 86.44 83 ARG A C 1
ATOM 652 O O . ARG A 1 83 ? 13.287 -4.466 -5.425 1.00 86.44 83 ARG A O 1
ATOM 659 N N . GLY A 1 84 ? 12.147 -3.210 -6.867 1.00 89.88 84 GLY A N 1
ATOM 660 C CA . GLY A 1 84 ? 12.651 -1.944 -6.334 1.00 89.88 84 GLY A CA 1
ATOM 661 C C . GLY A 1 84 ? 12.558 -0.779 -7.310 1.00 89.88 84 GLY A C 1
ATOM 662 O O . GLY A 1 84 ? 11.945 -0.878 -8.370 1.00 89.88 84 GLY A O 1
ATOM 663 N N . PHE A 1 85 ? 13.209 0.320 -6.940 1.00 91.94 85 PHE A N 1
ATOM 664 C CA . PHE A 1 85 ? 13.405 1.488 -7.795 1.00 91.94 85 PHE A CA 1
ATOM 665 C C . PHE A 1 85 ? 14.660 1.339 -8.655 1.00 91.94 85 PHE A C 1
ATOM 667 O O . PHE A 1 85 ? 15.640 0.719 -8.228 1.00 91.94 85 PHE A O 1
ATOM 674 N N . SER A 1 86 ? 14.647 1.928 -9.851 1.00 92.25 86 SER A N 1
ATOM 675 C CA . SER A 1 86 ? 15.847 2.013 -10.678 1.00 92.25 86 SER A CA 1
ATOM 676 C C . SER A 1 86 ? 16.882 2.921 -10.013 1.00 92.25 86 SER A C 1
ATOM 678 O O . SER A 1 86 ? 16.634 4.099 -9.770 1.00 92.25 86 SER A O 1
ATOM 680 N N . GLY A 1 87 ? 18.055 2.362 -9.711 1.00 90.81 87 GLY A N 1
ATOM 681 C CA . GLY A 1 87 ? 19.192 3.084 -9.132 1.00 90.81 87 GLY A CA 1
ATOM 682 C C . GLY A 1 87 ? 20.188 3.605 -10.171 1.00 90.81 87 GLY A C 1
ATOM 683 O O . GLY A 1 87 ? 21.316 3.938 -9.816 1.00 90.81 87 GLY A O 1
ATOM 684 N N . GLY A 1 88 ? 19.825 3.618 -11.458 1.00 91.44 88 GLY A N 1
ATOM 685 C CA . GLY A 1 88 ? 20.694 4.128 -12.518 1.00 91.44 88 GLY A CA 1
ATOM 686 C C . GLY A 1 88 ? 20.965 5.628 -12.360 1.00 91.44 88 GLY A C 1
ATOM 687 O O . GLY A 1 88 ? 20.080 6.383 -11.970 1.00 91.44 88 GLY A O 1
ATOM 688 N N . MET A 1 89 ? 22.173 6.089 -12.708 1.00 92.12 89 MET A N 1
ATOM 689 C CA . MET A 1 89 ? 22.549 7.511 -12.586 1.00 92.12 89 MET A CA 1
ATOM 690 C C . MET A 1 89 ? 21.580 8.438 -13.333 1.00 92.12 89 MET A C 1
ATOM 692 O O . MET A 1 89 ? 21.237 9.506 -12.834 1.00 92.12 89 MET A O 1
ATOM 696 N N . LYS A 1 90 ? 21.109 8.004 -14.509 1.00 90.44 90 LYS A N 1
ATOM 697 C CA . LYS A 1 90 ? 20.102 8.724 -15.289 1.00 90.44 90 LYS A CA 1
ATOM 698 C C . LYS A 1 90 ? 18.763 8.811 -14.550 1.00 90.44 90 LYS A C 1
ATOM 700 O O . LYS A 1 90 ? 18.260 9.907 -14.369 1.00 90.44 90 LYS A O 1
ATOM 705 N N . ASP A 1 91 ? 18.230 7.690 -14.073 1.00 93.00 91 ASP A N 1
ATOM 706 C CA . ASP A 1 91 ? 16.922 7.655 -13.402 1.00 93.00 91 ASP A CA 1
ATOM 707 C C . ASP A 1 91 ? 16.938 8.415 -12.063 1.00 93.00 91 ASP A C 1
ATOM 709 O O . ASP A 1 91 ? 15.949 9.033 -11.665 1.00 93.00 91 ASP A O 1
ATOM 713 N N . MET A 1 92 ? 18.092 8.426 -11.387 1.00 92.00 92 MET A N 1
ATOM 714 C CA . MET A 1 92 ? 18.323 9.247 -10.197 1.00 92.00 92 MET A CA 1
ATOM 715 C C . MET A 1 92 ? 18.342 10.744 -10.531 1.00 92.00 92 MET A C 1
ATOM 717 O O . MET A 1 92 ? 17.752 11.533 -9.792 1.00 92.00 92 MET A O 1
ATOM 721 N N . TYR A 1 93 ? 18.966 11.139 -11.646 1.00 93.50 93 TYR A N 1
ATOM 722 C CA . TYR A 1 93 ? 18.927 12.521 -12.142 1.00 93.50 93 TYR A CA 1
ATOM 723 C C . TYR A 1 93 ? 17.512 12.938 -12.564 1.00 93.50 93 TYR A C 1
ATOM 725 O O . TYR A 1 93 ? 17.070 14.040 -12.239 1.00 93.50 93 TYR A O 1
ATOM 733 N N . ASP A 1 94 ? 16.768 12.016 -13.174 1.00 93.19 94 ASP A N 1
ATOM 734 C CA . ASP A 1 94 ? 15.359 12.170 -13.555 1.00 93.19 94 ASP A CA 1
ATOM 735 C C . ASP A 1 94 ? 14.404 12.110 -12.339 1.00 93.19 94 ASP A C 1
ATOM 737 O O . ASP A 1 94 ? 13.189 12.011 -12.489 1.00 93.19 94 ASP A O 1
ATOM 741 N N . GLN A 1 95 ? 14.938 12.235 -11.117 1.00 93.44 95 GLN A N 1
ATOM 742 C CA . GLN A 1 95 ? 14.193 12.439 -9.873 1.00 93.44 95 GLN A CA 1
ATOM 743 C C . GLN A 1 95 ? 13.282 11.267 -9.475 1.00 93.44 95 GLN A C 1
ATOM 745 O O . GLN A 1 95 ? 12.245 11.483 -8.844 1.00 93.44 95 GLN A O 1
ATOM 750 N N . VAL A 1 96 ? 13.674 10.015 -9.749 1.00 94.75 96 VAL A N 1
ATOM 751 C CA . VAL A 1 96 ? 12.894 8.816 -9.358 1.00 94.75 96 VAL A CA 1
ATOM 752 C C . VAL A 1 96 ? 12.469 8.813 -7.879 1.00 94.75 96 VAL A C 1
ATOM 754 O O . VAL A 1 96 ? 11.345 8.435 -7.552 1.00 94.75 96 VAL A O 1
ATOM 757 N N . LEU A 1 97 ? 13.319 9.324 -6.980 1.00 93.62 97 LEU A N 1
ATOM 758 C CA . LEU A 1 97 ? 13.021 9.421 -5.545 1.00 93.62 97 LEU A CA 1
ATOM 759 C C . LEU A 1 97 ? 11.872 10.389 -5.231 1.00 93.62 97 LEU A C 1
ATOM 761 O O . LEU A 1 97 ? 11.081 10.135 -4.324 1.00 93.62 97 LEU A O 1
ATOM 765 N N . LYS A 1 98 ? 11.748 11.480 -5.996 1.00 95.12 98 LYS A N 1
ATOM 766 C CA . LYS A 1 98 ? 10.657 12.452 -5.846 1.00 95.12 98 LYS A CA 1
ATOM 767 C C . LYS A 1 98 ? 9.316 11.807 -6.184 1.00 95.12 98 LYS A C 1
ATOM 769 O O . LYS A 1 98 ? 8.345 11.992 -5.458 1.00 95.12 98 LYS A O 1
ATOM 774 N N . PHE A 1 99 ? 9.277 11.009 -7.249 1.00 95.75 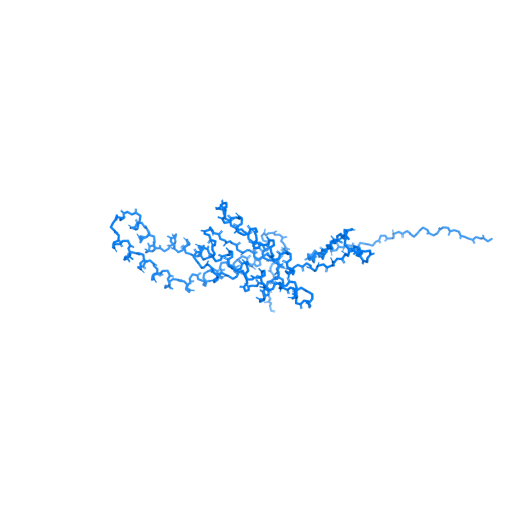99 PHE A N 1
ATOM 775 C CA . PHE A 1 99 ? 8.073 10.276 -7.637 1.00 95.75 99 PHE A CA 1
ATOM 776 C C . PHE A 1 99 ? 7.736 9.148 -6.659 1.00 95.75 99 PHE A C 1
ATOM 778 O O . PHE A 1 99 ? 6.562 8.930 -6.376 1.00 95.75 99 PHE A O 1
ATOM 785 N N . GLY A 1 100 ? 8.744 8.493 -6.071 1.00 94.31 100 GLY A N 1
ATOM 786 C CA . GLY A 1 100 ? 8.533 7.554 -4.965 1.00 94.31 100 GLY A CA 1
ATOM 787 C C . GLY A 1 100 ? 7.809 8.203 -3.779 1.00 94.31 100 GLY A C 1
ATOM 788 O O . GLY A 1 100 ? 6.851 7.635 -3.260 1.00 94.31 100 GLY A O 1
ATOM 789 N N . ALA A 1 101 ? 8.195 9.428 -3.405 1.00 94.12 101 ALA A N 1
ATOM 790 C CA . ALA A 1 101 ? 7.519 10.181 -2.347 1.00 94.12 101 ALA A CA 1
ATOM 791 C C . ALA A 1 101 ? 6.072 10.568 -2.709 1.00 94.12 101 ALA A C 1
ATOM 793 O O . ALA A 1 101 ? 5.205 10.550 -1.840 1.00 94.12 101 ALA A O 1
ATOM 794 N N . TYR A 1 102 ? 5.784 10.864 -3.981 1.00 95.81 102 TYR A N 1
ATOM 795 C CA . TYR A 1 102 ? 4.418 11.170 -4.430 1.00 95.81 102 TYR A CA 1
ATOM 796 C C . TYR A 1 102 ? 3.466 9.982 -4.284 1.00 95.81 102 TYR A C 1
ATOM 798 O O . TYR A 1 102 ? 2.295 10.184 -3.977 1.00 95.81 102 TYR A O 1
ATOM 806 N N . ILE A 1 103 ? 3.949 8.748 -4.458 1.00 94.94 103 ILE A N 1
ATOM 807 C CA . ILE A 1 103 ? 3.129 7.552 -4.217 1.00 94.94 103 ILE A CA 1
ATOM 808 C C . ILE A 1 103 ? 2.755 7.460 -2.731 1.00 94.94 103 ILE A C 1
ATOM 810 O O . ILE A 1 103 ? 1.594 7.216 -2.406 1.00 94.94 103 ILE A O 1
ATOM 814 N N . VAL A 1 104 ? 3.718 7.696 -1.832 1.00 93.31 104 VAL A N 1
ATOM 815 C CA . VAL A 1 104 ? 3.478 7.682 -0.379 1.00 93.31 104 VAL A CA 1
ATOM 816 C C . VAL A 1 104 ? 2.462 8.752 0.017 1.00 93.31 104 VAL A C 1
ATOM 818 O O . VAL A 1 104 ? 1.533 8.459 0.766 1.00 93.31 104 VAL A O 1
ATOM 821 N N . ASP A 1 105 ? 2.598 9.966 -0.516 1.00 94.69 105 ASP A N 1
ATOM 822 C CA . ASP A 1 105 ? 1.660 11.064 -0.259 1.00 94.69 105 ASP A CA 1
ATOM 823 C C . ASP A 1 105 ? 0.247 10.746 -0.784 1.00 94.69 105 ASP A C 1
ATOM 825 O O . ASP A 1 105 ? -0.748 10.923 -0.076 1.00 94.69 105 ASP A O 1
ATOM 829 N N . ALA A 1 106 ? 0.147 10.171 -1.987 1.00 93.94 106 ALA A N 1
ATOM 830 C CA . ALA A 1 106 ? -1.129 9.746 -2.561 1.00 93.94 106 ALA A CA 1
ATOM 831 C C . ALA A 1 106 ? -1.818 8.660 -1.713 1.00 93.94 106 ALA A C 1
ATOM 833 O O . ALA A 1 106 ? -3.028 8.726 -1.498 1.00 93.94 106 ALA A O 1
ATOM 834 N N . LEU A 1 107 ? -1.060 7.690 -1.187 1.00 91.25 107 LEU A N 1
ATOM 835 C CA . LEU A 1 107 ? -1.583 6.642 -0.299 1.00 91.25 107 LEU A CA 1
ATOM 836 C C . LEU A 1 107 ? -1.947 7.166 1.096 1.00 91.25 107 LEU A C 1
ATOM 838 O O . LEU A 1 107 ? -2.909 6.686 1.707 1.00 91.25 107 LEU A O 1
ATOM 842 N N . HIS A 1 108 ? -1.207 8.151 1.608 1.00 91.44 108 HIS A N 1
ATOM 843 C CA . HIS A 1 108 ? -1.503 8.778 2.893 1.00 91.44 108 HIS A CA 1
ATOM 844 C C . HIS A 1 108 ? -2.840 9.527 2.858 1.00 91.44 108 HIS A C 1
ATOM 846 O O . HIS A 1 108 ? -3.660 9.369 3.763 1.00 91.44 108 HIS A O 1
ATOM 852 N N . ASN A 1 109 ? -3.093 10.268 1.776 1.00 91.50 109 ASN A N 1
ATOM 853 C CA . ASN A 1 109 ? -4.325 11.036 1.574 1.00 91.50 109 ASN A CA 1
ATOM 854 C C . ASN A 1 109 ? -5.505 10.194 1.041 1.00 91.50 109 ASN A C 1
ATOM 856 O O . ASN A 1 109 ? -6.576 10.740 0.762 1.00 91.50 109 ASN A O 1
ATOM 860 N N . TYR A 1 110 ? -5.326 8.880 0.873 1.00 90.88 110 TYR A N 1
ATOM 861 C CA . TYR A 1 110 ? -6.341 7.981 0.327 1.00 90.88 110 TYR A CA 1
ATOM 862 C C . TYR A 1 110 ? -7.429 7.658 1.360 1.00 90.88 110 TYR A C 1
ATOM 864 O O . TYR A 1 110 ? -7.129 7.240 2.482 1.00 90.88 110 TYR A O 1
ATOM 872 N N . ASN A 1 111 ? -8.704 7.816 0.997 1.00 86.75 111 ASN A N 1
ATOM 873 C CA . ASN A 1 111 ? -9.818 7.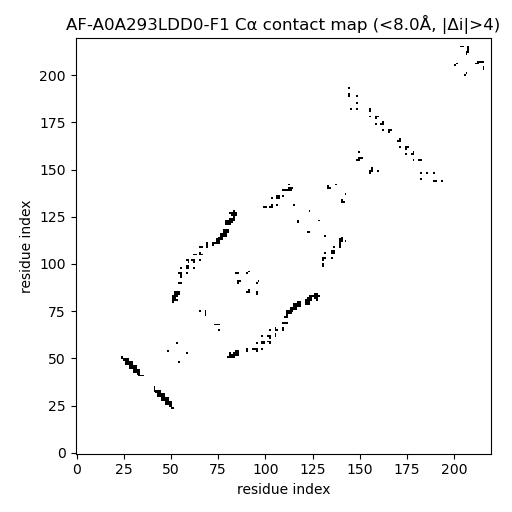661 1.946 1.00 86.75 111 ASN A CA 1
ATOM 874 C C . ASN A 1 111 ? -10.591 6.340 1.805 1.00 86.75 111 ASN A C 1
ATOM 876 O O . ASN A 1 111 ? -11.370 5.980 2.696 1.00 86.75 111 ASN A O 1
ATOM 880 N N . GLN A 1 112 ? -10.377 5.603 0.719 1.00 86.50 112 GLN A N 1
ATOM 881 C CA . GLN A 1 112 ? -11.062 4.348 0.404 1.00 86.50 112 GLN A CA 1
ATOM 882 C C . GLN A 1 112 ? -10.177 3.139 0.780 1.00 86.50 112 GLN A C 1
ATOM 884 O O . GLN A 1 112 ? -9.002 3.314 1.105 1.00 86.50 112 GLN A O 1
ATOM 889 N N . PRO A 1 113 ? -10.697 1.895 0.836 1.00 85.19 113 PRO A N 1
ATOM 890 C CA . PRO A 1 113 ? -9.860 0.756 1.204 1.00 85.19 113 PRO A CA 1
ATOM 891 C C . PRO A 1 113 ? -8.823 0.459 0.111 1.00 85.19 113 PRO A C 1
ATOM 893 O O . PRO A 1 113 ? -9.156 0.422 -1.074 1.00 85.19 113 PRO A O 1
ATOM 896 N N . VAL A 1 114 ? -7.581 0.212 0.535 1.00 84.88 114 VAL A N 1
ATOM 897 C CA . VAL A 1 114 ? -6.460 -0.177 -0.330 1.00 84.88 114 VAL A CA 1
ATOM 898 C C . VAL A 1 114 ? -6.041 -1.596 0.029 1.00 84.88 114 VAL A C 1
ATOM 900 O O . VAL A 1 114 ? -5.747 -1.874 1.192 1.00 84.88 114 VAL A O 1
ATOM 903 N N . ILE A 1 115 ? -6.009 -2.483 -0.963 1.00 83.88 115 ILE A N 1
ATOM 904 C CA . ILE A 1 115 ? -5.571 -3.873 -0.809 1.00 83.88 115 ILE A CA 1
ATOM 905 C C . ILE A 1 115 ? -4.337 -4.087 -1.677 1.00 83.88 115 ILE A C 1
ATOM 907 O O . ILE A 1 115 ? -4.384 -3.940 -2.899 1.00 83.88 115 ILE A O 1
ATOM 911 N N . VAL A 1 116 ? -3.236 -4.472 -1.041 1.00 84.75 116 VAL A N 1
ATOM 912 C CA . VAL A 1 116 ? -1.990 -4.831 -1.718 1.00 84.75 116 VAL A CA 1
ATOM 913 C C . VAL A 1 116 ? -1.904 -6.352 -1.749 1.00 84.75 116 VAL A C 1
ATOM 915 O O . VAL A 1 116 ? -1.790 -6.994 -0.707 1.00 84.75 116 VAL A O 1
ATOM 918 N N . TYR A 1 117 ? -1.986 -6.935 -2.941 1.00 82.81 117 TYR A N 1
ATOM 919 C CA . TYR A 1 117 ? -1.846 -8.371 -3.162 1.00 82.81 117 TYR A CA 1
ATOM 920 C C . TYR A 1 117 ? -0.488 -8.660 -3.794 1.00 82.81 117 TYR A C 1
ATOM 922 O O . TYR A 1 117 ? -0.164 -8.087 -4.832 1.00 82.81 117 TYR A O 1
ATOM 930 N N . ILE A 1 118 ? 0.283 -9.563 -3.191 1.00 82.38 118 ILE A N 1
ATOM 931 C CA . ILE A 1 118 ? 1.542 -10.072 -3.744 1.00 82.38 118 ILE A CA 1
ATOM 932 C C . ILE A 1 118 ? 1.231 -11.433 -4.388 1.00 82.38 118 ILE A C 1
ATOM 934 O O . ILE A 1 118 ? 0.926 -12.383 -3.665 1.00 82.38 118 ILE A O 1
ATOM 938 N N . PRO A 1 119 ? 1.235 -11.541 -5.729 1.00 79.12 119 PRO A N 1
ATOM 939 C CA . PRO A 1 119 ? 0.980 -12.803 -6.418 1.00 79.12 119 PRO A CA 1
ATOM 940 C C . PRO A 1 119 ? 2.035 -13.878 -6.104 1.00 79.12 119 PRO A C 1
ATOM 942 O O . PRO A 1 119 ? 3.167 -13.544 -5.746 1.00 79.12 119 PRO A O 1
ATOM 945 N N . PRO A 1 120 ? 1.725 -15.175 -6.301 1.00 76.75 120 PRO A N 1
ATOM 946 C CA . PRO A 1 120 ? 2.745 -16.218 -6.229 1.00 76.75 120 PRO A CA 1
ATOM 947 C C . PRO A 1 120 ? 3.857 -15.929 -7.247 1.00 76.75 120 PRO A C 1
ATOM 949 O O . PRO A 1 120 ? 3.581 -15.478 -8.359 1.00 76.75 120 PRO A O 1
ATOM 952 N N . TYR A 1 121 ? 5.108 -16.188 -6.861 1.00 78.25 121 TYR A N 1
ATOM 953 C CA . TYR A 1 121 ? 6.324 -15.873 -7.633 1.00 78.25 121 TYR A CA 1
ATOM 954 C C . TYR A 1 121 ? 6.632 -14.378 -7.819 1.00 78.25 121 TYR A C 1
ATOM 956 O O . TYR A 1 121 ? 7.603 -14.049 -8.501 1.00 78.25 121 TYR A O 1
ATOM 964 N N . ALA A 1 122 ? 5.851 -13.472 -7.226 1.00 74.75 122 ALA A N 1
ATOM 965 C CA . ALA A 1 122 ? 6.191 -12.058 -7.204 1.00 74.75 122 ALA A CA 1
ATOM 966 C C . ALA A 1 122 ? 7.251 -11.770 -6.138 1.00 74.75 122 ALA A C 1
ATOM 968 O O . ALA A 1 122 ? 7.280 -12.393 -5.074 1.00 74.75 122 ALA A O 1
ATOM 969 N N . GLU A 1 123 ? 8.108 -10.790 -6.410 1.00 78.56 123 GLU A N 1
ATOM 970 C CA . GLU A 1 123 ? 9.048 -10.284 -5.420 1.00 78.56 123 GLU A CA 1
ATOM 971 C C . GLU A 1 123 ? 8.764 -8.822 -5.087 1.00 78.56 123 GLU A C 1
ATOM 973 O O . GLU A 1 123 ? 8.517 -7.994 -5.962 1.00 78.56 123 GLU A O 1
ATOM 978 N N . LEU A 1 124 ? 8.813 -8.511 -3.792 1.00 79.81 124 LEU A N 1
ATOM 979 C CA . LEU A 1 124 ? 8.698 -7.160 -3.264 1.00 79.81 124 LEU A CA 1
ATOM 980 C C . LEU A 1 124 ? 9.864 -6.935 -2.301 1.00 79.81 124 LEU A C 1
ATOM 982 O O . LEU A 1 124 ? 9.925 -7.551 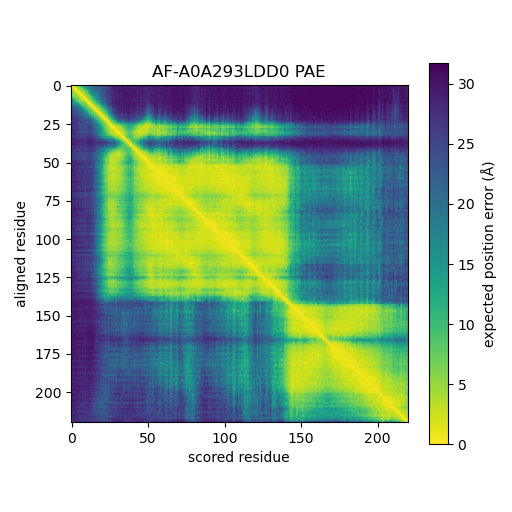-1.238 1.00 79.81 124 LEU A O 1
ATOM 986 N N . ARG A 1 125 ? 10.854 -6.128 -2.702 1.00 78.81 125 ARG A N 1
ATOM 987 C CA . ARG A 1 125 ? 12.054 -5.862 -1.877 1.00 78.81 125 ARG A CA 1
ATOM 988 C C . ARG A 1 125 ? 11.994 -4.477 -1.246 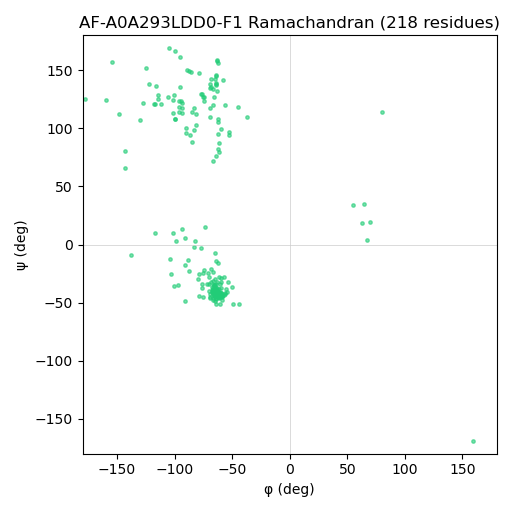1.00 78.81 125 ARG A C 1
ATOM 990 O O . ARG A 1 125 ? 11.170 -3.653 -1.625 1.00 78.81 125 ARG A O 1
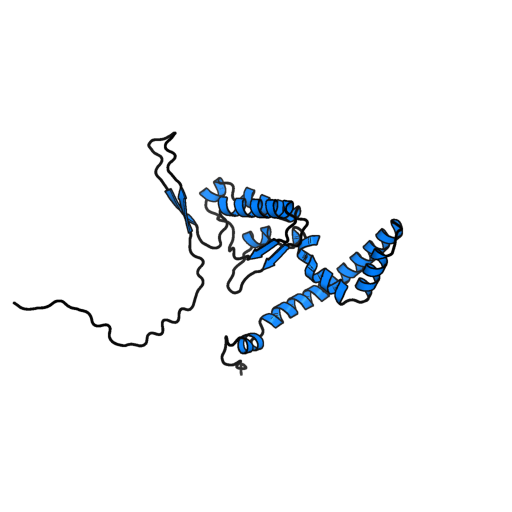ATOM 997 N N . GLY A 1 126 ? 12.909 -4.213 -0.310 1.00 77.38 126 GLY A N 1
ATOM 998 C CA . GLY A 1 126 ? 12.856 -3.083 0.626 1.00 77.38 126 GLY A CA 1
ATOM 999 C C . GLY A 1 126 ? 12.460 -1.735 0.021 1.00 77.38 126 GLY A C 1
ATOM 1000 O O . GLY A 1 126 ? 11.515 -1.123 0.503 1.00 77.38 126 GLY A O 1
ATOM 1001 N N . GLY A 1 127 ? 13.117 -1.300 -1.061 1.00 80.06 127 GLY A N 1
ATOM 1002 C CA . GLY A 1 127 ? 12.782 -0.026 -1.706 1.00 80.06 127 GLY A CA 1
ATOM 1003 C C . GLY A 1 127 ? 11.333 0.030 -2.193 1.00 80.06 127 GLY A C 1
ATOM 1004 O O . GLY A 1 127 ? 10.661 1.029 -1.976 1.00 80.06 127 GLY A O 1
ATOM 1005 N N . ALA A 1 128 ? 10.831 -1.057 -2.784 1.00 83.94 128 ALA A N 1
ATOM 1006 C CA . ALA A 1 128 ? 9.456 -1.118 -3.258 1.00 83.94 128 ALA A CA 1
ATOM 1007 C C . ALA A 1 128 ? 8.433 -1.319 -2.126 1.00 83.94 128 ALA A C 1
ATOM 1009 O O . ALA A 1 128 ? 7.367 -0.706 -2.146 1.00 83.94 128 ALA A O 1
ATOM 1010 N N . TRP A 1 129 ? 8.778 -2.120 -1.113 1.00 81.94 129 TRP A N 1
ATOM 1011 C CA . TRP A 1 129 ? 7.954 -2.312 0.085 1.00 81.94 129 TRP A CA 1
ATOM 1012 C C . TRP A 1 129 ? 7.717 -0.997 0.829 1.00 81.94 129 TRP A C 1
ATOM 1014 O O . TRP A 1 129 ? 6.586 -0.700 1.192 1.00 81.94 129 TRP A O 1
ATOM 1024 N N . ALA A 1 130 ? 8.761 -0.179 1.001 1.00 85.06 130 ALA A N 1
ATOM 1025 C CA . ALA A 1 130 ? 8.693 1.060 1.778 1.00 85.06 130 ALA A CA 1
ATOM 1026 C C . ALA A 1 130 ? 7.619 2.043 1.285 1.00 85.06 130 ALA A C 1
ATOM 1028 O O . ALA A 1 130 ? 7.092 2.824 2.071 1.00 85.06 130 ALA A O 1
ATOM 1029 N N . VAL A 1 131 ? 7.292 2.006 -0.007 1.00 87.38 131 VAL A N 1
ATOM 1030 C CA . VAL A 1 131 ? 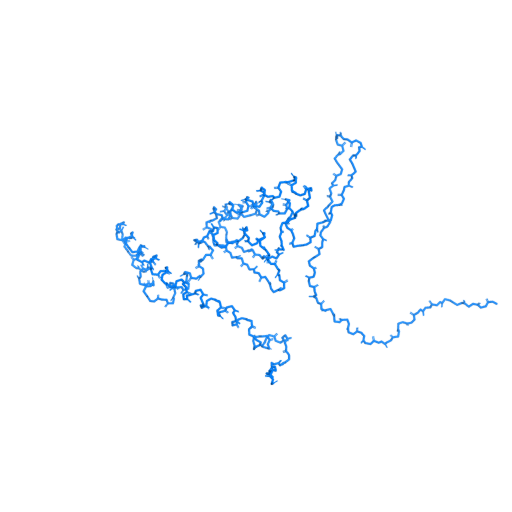6.339 2.929 -0.635 1.00 87.38 131 VAL A CA 1
ATOM 1031 C C . VAL A 1 131 ? 4.902 2.402 -0.613 1.00 87.38 131 VAL A C 1
ATOM 1033 O O . VAL A 1 131 ? 3.965 3.177 -0.761 1.00 87.38 131 VAL A O 1
ATOM 1036 N N . VAL A 1 132 ? 4.718 1.101 -0.392 1.00 84.06 132 VAL A N 1
ATOM 1037 C CA . VAL A 1 132 ? 3.410 0.419 -0.409 1.00 84.06 132 VAL A CA 1
ATOM 1038 C C . VAL A 1 132 ? 3.077 -0.168 0.973 1.00 84.06 132 VAL A C 1
ATOM 1040 O O . VAL A 1 132 ? 2.121 -0.920 1.138 1.00 84.06 132 VAL A O 1
ATOM 1043 N N . ASP A 1 133 ? 3.861 0.185 1.993 1.00 83.00 133 ASP A N 1
ATOM 1044 C CA . ASP A 1 133 ? 3.711 -0.342 3.342 1.00 83.00 133 ASP A CA 1
ATOM 1045 C C . ASP A 1 133 ? 2.370 0.065 3.970 1.00 83.00 133 ASP A C 1
ATOM 1047 O O . ASP A 1 133 ? 1.953 1.227 3.941 1.00 83.00 133 ASP A O 1
ATOM 1051 N N . ALA A 1 134 ? 1.726 -0.890 4.640 1.00 76.56 134 ALA A N 1
ATOM 1052 C CA . ALA A 1 134 ? 0.459 -0.690 5.336 1.00 76.56 134 ALA A CA 1
ATOM 1053 C C . ALA A 1 134 ? 0.550 0.345 6.476 1.00 76.56 134 ALA A C 1
ATOM 1055 O O . ALA A 1 134 ? -0.478 0.841 6.952 1.00 76.56 134 ALA A O 1
ATOM 1056 N N . ALA A 1 135 ? 1.764 0.684 6.925 1.00 75.38 135 ALA A N 1
ATOM 1057 C CA . ALA A 1 135 ? 2.003 1.727 7.917 1.00 75.38 135 ALA A CA 1
ATOM 1058 C C . ALA A 1 135 ? 1.700 3.149 7.410 1.00 75.38 135 ALA A C 1
ATOM 1060 O O . ALA A 1 135 ? 1.436 4.022 8.237 1.00 75.38 135 ALA A O 1
ATOM 1061 N N . ILE A 1 136 ? 1.685 3.388 6.091 1.00 82.00 136 ILE A N 1
ATOM 1062 C CA . ILE A 1 136 ? 1.458 4.726 5.509 1.00 82.00 136 ILE A CA 1
ATOM 1063 C C . ILE A 1 136 ? 0.039 5.233 5.814 1.00 82.00 136 ILE A C 1
ATOM 1065 O O . ILE A 1 136 ? -0.163 6.405 6.140 1.00 82.00 136 ILE A O 1
ATOM 1069 N N . ASN A 1 137 ? -0.948 4.335 5.749 1.00 80.12 137 ASN A N 1
ATOM 1070 C CA . ASN A 1 137 ? -2.342 4.620 6.076 1.00 80.12 137 ASN A CA 1
ATOM 1071 C C . ASN A 1 137 ? -2.993 3.418 6.783 1.00 80.12 137 ASN A C 1
ATOM 1073 O O . ASN A 1 137 ? -3.737 2.636 6.176 1.00 80.12 137 ASN A O 1
ATOM 1077 N N . PRO A 1 138 ? -2.749 3.259 8.097 1.00 70.25 138 PRO A N 1
ATOM 1078 C CA . PRO A 1 138 ? -3.229 2.102 8.841 1.00 70.25 138 PRO A CA 1
ATOM 1079 C C . PRO A 1 138 ? -4.757 2.076 8.949 1.00 70.25 138 PRO A C 1
ATOM 1081 O O . PRO A 1 138 ? -5.332 1.005 9.113 1.00 70.25 138 PRO A O 1
ATOM 1084 N N . ARG A 1 139 ? -5.429 3.231 8.831 1.00 67.00 139 ARG A N 1
ATOM 1085 C CA . ARG A 1 139 ? -6.893 3.340 8.919 1.00 67.00 139 ARG A CA 1
ATOM 1086 C C . ARG A 1 139 ? -7.599 2.681 7.741 1.00 67.00 139 ARG A C 1
ATOM 1088 O O . ARG A 1 139 ? -8.703 2.174 7.913 1.00 67.00 139 ARG A O 1
ATOM 1095 N N . GLN A 1 140 ? -6.980 2.703 6.562 1.00 66.00 140 GLN A N 1
ATOM 1096 C CA . GLN A 1 140 ? -7.549 2.146 5.335 1.00 66.00 140 GLN A CA 1
ATOM 1097 C C . GLN A 1 140 ? -6.974 0.770 4.998 1.00 66.00 140 GLN A C 1
ATOM 1099 O O . GLN A 1 140 ? -7.722 -0.098 4.552 1.00 66.00 140 GLN A O 1
ATOM 1104 N N . MET A 1 141 ? -5.687 0.543 5.284 1.00 60.75 141 MET A N 1
ATOM 1105 C CA . MET A 1 141 ? -4.986 -0.702 4.947 1.00 60.75 141 MET A CA 1
ATOM 1106 C C . MET A 1 141 ? -5.109 -1.808 6.011 1.00 60.75 141 MET A C 1
ATOM 1108 O O . MET A 1 141 ? -5.023 -2.982 5.671 1.00 60.75 141 MET A O 1
ATOM 1112 N N . LYS A 1 142 ? -5.396 -1.492 7.290 1.00 60.44 142 LYS A N 1
ATOM 1113 C CA . LYS A 1 142 ? -5.684 -2.511 8.334 1.00 60.44 142 LYS A CA 1
ATOM 1114 C C . LYS A 1 142 ? -7.168 -2.865 8.455 1.00 60.44 142 LYS A C 1
ATOM 1116 O O . LYS A 1 142 ? -7.547 -3.611 9.364 1.00 60.44 142 LYS A O 1
ATOM 1121 N N . LYS A 1 143 ? -8.018 -2.335 7.563 1.00 61.91 143 LYS A N 1
ATOM 1122 C CA . LYS A 1 143 ? -9.479 -2.488 7.646 1.00 61.91 143 LYS A CA 1
ATOM 1123 C C . LYS A 1 143 ? -9.908 -3.946 7.748 1.00 61.91 143 LYS A C 1
ATOM 1125 O O . LYS A 1 143 ? -10.890 -4.216 8.423 1.00 61.91 143 LYS A O 1
ATOM 1130 N N . ASP A 1 144 ? -9.190 -4.883 7.141 1.00 66.50 144 ASP A N 1
ATOM 1131 C CA . ASP A 1 144 ? -9.650 -6.272 7.090 1.00 66.50 144 ASP A CA 1
ATOM 1132 C C . ASP A 1 144 ? -9.470 -7.019 8.417 1.00 66.50 144 ASP A C 1
ATOM 1134 O O . ASP A 1 144 ? -10.356 -7.779 8.817 1.00 66.50 144 ASP A O 1
ATOM 1138 N N . LEU A 1 145 ? -8.408 -6.722 9.174 1.00 75.31 145 LEU A N 1
ATOM 1139 C CA . LEU A 1 145 ? -8.253 -7.228 10.542 1.00 75.31 145 LEU A CA 1
ATOM 1140 C C . LEU A 1 145 ? -9.322 -6.638 11.464 1.00 75.31 145 LEU A C 1
ATOM 1142 O O . LEU A 1 145 ? -10.000 -7.384 12.165 1.00 75.31 145 LEU A O 1
ATOM 1146 N N . ILE A 1 146 ? -9.527 -5.320 11.407 1.00 81.31 146 ILE A N 1
ATOM 1147 C CA . ILE A 1 146 ? -10.494 -4.614 12.261 1.00 81.31 146 ILE A CA 1
ATOM 1148 C C . ILE A 1 146 ? -11.933 -5.059 11.951 1.00 81.31 146 ILE A C 1
ATOM 1150 O O . ILE A 1 146 ? -12.685 -5.400 12.862 1.00 81.31 146 ILE A O 1
ATOM 1154 N N . LYS A 1 147 ? -12.307 -5.177 10.669 1.00 82.56 147 LYS A N 1
ATOM 1155 C CA . LYS A 1 147 ? -13.604 -5.747 10.252 1.00 82.56 147 LYS A CA 1
ATOM 1156 C C . LYS A 1 147 ? -13.796 -7.160 10.802 1.00 82.56 147 LYS A C 1
ATOM 1158 O O . LYS A 1 147 ? -14.886 -7.508 11.253 1.00 82.56 147 LYS A O 1
ATOM 1163 N N . THR A 1 148 ? -12.747 -7.983 10.765 1.00 82.62 148 THR A N 1
ATOM 1164 C CA . THR A 1 148 ? -12.807 -9.350 11.297 1.00 82.62 148 THR A CA 1
ATOM 1165 C C . THR A 1 148 ? -12.977 -9.341 12.814 1.00 82.62 148 THR A C 1
ATOM 1167 O O . THR A 1 148 ? -13.803 -10.100 13.318 1.00 82.62 148 THR A O 1
ATOM 1170 N N . MET A 1 149 ? -12.286 -8.446 13.529 1.00 85.88 149 MET A N 1
ATOM 1171 C CA . MET A 1 149 ? -12.471 -8.250 14.971 1.00 85.88 149 MET A CA 1
ATOM 1172 C C . MET A 1 149 ? -13.915 -7.866 15.298 1.00 85.88 149 MET A C 1
ATOM 1174 O O . MET A 1 149 ? -14.521 -8.495 16.156 1.00 85.88 149 MET A O 1
ATOM 1178 N N . HIS A 1 150 ? -14.500 -6.897 14.588 1.00 88.56 150 HIS A N 1
ATOM 1179 C CA . HIS A 1 150 ? -15.888 -6.464 14.818 1.00 88.56 150 HIS A CA 1
ATOM 1180 C C . HIS A 1 150 ? -16.912 -7.566 14.507 1.00 88.56 150 HIS A C 1
ATOM 1182 O O . HIS A 1 150 ? -17.968 -7.631 15.135 1.00 88.56 150 HIS A O 1
ATOM 1188 N N . ARG A 1 151 ? -16.600 -8.460 13.559 1.00 87.19 151 ARG A N 1
ATOM 1189 C CA . ARG A 1 151 ? -17.446 -9.613 13.216 1.00 87.19 151 ARG A CA 1
ATOM 1190 C C . ARG A 1 151 ? -17.366 -10.726 14.264 1.00 87.19 151 ARG A C 1
ATOM 1192 O O . ARG A 1 151 ? -18.394 -11.300 14.620 1.00 87.19 151 ARG A O 1
ATOM 1199 N N . VAL A 1 152 ? -16.161 -11.063 14.720 1.00 88.56 152 VAL A N 1
ATOM 1200 C CA . VAL A 1 152 ? -15.904 -12.249 15.554 1.00 88.56 152 VAL A CA 1
ATOM 1201 C C . VAL A 1 152 ? -16.002 -11.934 17.048 1.00 88.56 152 VAL A C 1
ATOM 1203 O O . VAL A 1 152 ? -16.704 -12.649 17.761 1.00 88.56 152 VAL A O 1
ATOM 1206 N N . ASP A 1 153 ? -15.361 -10.864 17.527 1.00 92.94 153 ASP A N 1
ATOM 1207 C CA . ASP A 1 153 ? -15.335 -10.500 18.950 1.00 92.94 153 ASP A CA 1
ATOM 1208 C C . ASP A 1 153 ? -16.684 -9.907 19.386 1.00 92.94 153 ASP A C 1
ATOM 1210 O O . ASP A 1 153 ? -17.216 -8.985 18.763 1.00 92.94 153 ASP A O 1
ATOM 1214 N N . ALA A 1 154 ? -17.259 -10.461 20.456 1.00 92.00 154 ALA A N 1
ATOM 1215 C CA . ALA A 1 154 ? -18.555 -10.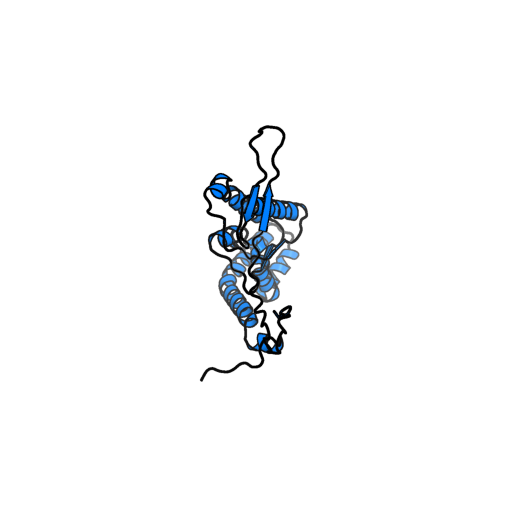027 20.974 1.00 92.00 154 ALA A CA 1
ATOM 1216 C C . ALA A 1 154 ? -18.495 -8.598 21.541 1.00 92.00 154 ALA A C 1
ATOM 1218 O O . ALA A 1 154 ? -19.367 -7.785 21.251 1.00 92.00 154 ALA A O 1
ATOM 1219 N N . THR A 1 155 ? -17.428 -8.258 22.269 1.00 91.56 155 THR A N 1
ATOM 1220 C CA . THR A 1 155 ? -17.272 -6.944 22.905 1.00 91.56 155 THR A CA 1
ATOM 1221 C C . THR A 1 155 ? -17.134 -5.830 21.870 1.00 91.56 155 THR A C 1
ATOM 1223 O O . THR A 1 155 ? -17.795 -4.798 21.987 1.00 91.56 155 THR A O 1
ATOM 1226 N N . CYS A 1 156 ? -16.323 -6.033 20.826 1.00 89.19 156 CYS A N 1
ATOM 1227 C CA . CYS A 1 156 ? -16.229 -5.079 19.718 1.00 89.19 156 CYS A CA 1
ATOM 1228 C C . CYS A 1 156 ? -17.588 -4.876 19.030 1.00 89.19 156 CYS A C 1
ATOM 1230 O O . CYS A 1 156 ? -17.962 -3.742 18.737 1.00 89.19 156 CYS A O 1
ATOM 1232 N N . ARG A 1 157 ? -18.351 -5.954 18.812 1.00 92.00 157 ARG A N 1
ATOM 1233 C CA . ARG A 1 157 ? -19.682 -5.896 18.188 1.00 92.00 157 ARG A CA 1
ATOM 1234 C C . ARG A 1 157 ? -20.673 -5.075 19.011 1.00 92.00 157 ARG A C 1
ATOM 1236 O O . ARG A 1 157 ? -21.369 -4.221 18.461 1.00 92.00 157 ARG A O 1
ATOM 1243 N N . ASP A 1 158 ? -20.692 -5.292 20.323 1.00 91.75 158 ASP A N 1
ATOM 1244 C CA . ASP A 1 158 ? -21.566 -4.566 21.242 1.00 91.75 158 ASP A CA 1
ATOM 1245 C C . ASP A 1 158 ? -21.214 -3.072 21.274 1.00 91.75 158 ASP A C 1
ATOM 1247 O O . ASP A 1 158 ? -22.104 -2.224 21.185 1.00 91.75 158 ASP A O 1
ATOM 1251 N N . LEU A 1 159 ? -19.924 -2.726 21.315 1.00 91.25 159 LEU A N 1
ATOM 1252 C CA . LEU A 1 159 ? -19.466 -1.332 21.280 1.00 91.25 159 LEU A CA 1
ATOM 1253 C C . LEU A 1 159 ? -19.851 -0.625 19.971 1.00 91.25 159 LEU A C 1
ATOM 1255 O O . LEU A 1 159 ? -20.334 0.508 20.010 1.00 91.25 159 LEU A O 1
ATOM 1259 N N . VAL A 1 160 ? -19.711 -1.301 18.824 1.00 90.50 160 VAL A N 1
ATOM 1260 C CA . VAL A 1 160 ? -20.144 -0.771 17.517 1.00 90.50 160 VAL A CA 1
ATOM 1261 C C . VAL A 1 160 ? -21.660 -0.561 17.476 1.00 90.50 160 VAL A C 1
ATOM 1263 O O . VAL A 1 160 ? -22.114 0.475 16.991 1.00 90.50 160 VAL A O 1
ATOM 1266 N N . SER A 1 161 ? -22.456 -1.489 18.022 1.00 89.69 161 SER A N 1
ATOM 1267 C CA . SER A 1 161 ? -23.916 -1.313 18.078 1.00 89.69 161 SER A CA 1
ATOM 1268 C C . SER A 1 161 ? -24.330 -0.112 18.935 1.00 89.69 161 SER A C 1
ATOM 1270 O O . SER A 1 161 ? -25.207 0.651 18.533 1.00 89.69 161 SER A O 1
ATOM 1272 N N . ARG A 1 162 ? -23.655 0.117 20.071 1.00 89.06 162 ARG A N 1
ATOM 1273 C CA . ARG A 1 162 ? -23.915 1.268 20.951 1.00 89.06 162 ARG A CA 1
ATOM 1274 C C . ARG A 1 162 ? -23.550 2.587 20.275 1.00 89.06 162 ARG A C 1
ATOM 1276 O O . ARG A 1 162 ? -24.319 3.538 20.362 1.00 89.06 162 ARG A O 1
ATOM 1283 N N . LEU A 1 163 ? -22.435 2.616 19.541 1.00 87.75 163 LEU A N 1
ATOM 1284 C CA . LEU A 1 163 ? -22.013 3.770 18.737 1.00 87.75 163 LEU A CA 1
ATOM 1285 C C . LEU A 1 163 ? -23.029 4.164 17.657 1.00 87.75 163 LEU A C 1
ATOM 1287 O O . LEU A 1 163 ? -23.137 5.345 17.330 1.00 87.75 163 LEU A O 1
ATOM 1291 N N . GLY A 1 164 ? -23.760 3.191 17.104 1.00 84.62 164 GLY A N 1
ATOM 1292 C CA . GLY A 1 164 ? -24.810 3.441 16.115 1.00 84.62 164 GLY A CA 1
ATOM 1293 C C . GLY A 1 164 ? -26.109 4.003 16.701 1.00 84.62 164 GLY A C 1
ATOM 1294 O O . GLY A 1 164 ? -26.856 4.655 15.978 1.00 84.62 164 GLY A O 1
ATOM 1295 N N . ILE A 1 165 ? -26.379 3.759 17.989 1.00 88.19 165 ILE A N 1
ATOM 1296 C CA . ILE A 1 165 ? -27.631 4.150 18.660 1.00 88.19 165 ILE A CA 1
ATOM 1297 C C . ILE A 1 165 ? -27.479 5.475 19.416 1.00 88.19 165 ILE A C 1
ATOM 1299 O O . ILE A 1 165 ? -28.430 6.253 19.472 1.00 88.19 165 ILE A O 1
ATOM 1303 N N . SER A 1 166 ? -26.311 5.746 20.002 1.00 81.06 166 SER A N 1
ATOM 1304 C CA . SER A 1 166 ? -26.119 6.943 20.821 1.00 81.06 166 SER A CA 1
ATOM 1305 C C . SER A 1 166 ? -26.239 8.231 19.993 1.00 81.06 166 SER A C 1
ATOM 1307 O O . SER A 1 166 ? -25.811 8.313 18.837 1.00 81.06 166 SER A O 1
ATOM 1309 N N . THR A 1 167 ? -26.830 9.272 20.579 1.00 79.94 167 THR A N 1
ATOM 1310 C CA . THR A 1 167 ? -26.903 10.623 19.992 1.00 79.94 167 THR A CA 1
ATOM 1311 C C . THR A 1 167 ? -25.902 11.578 20.631 1.00 79.94 167 THR A C 1
ATOM 1313 O O . THR A 1 167 ? -25.433 12.496 19.959 1.00 79.94 167 THR A O 1
ATOM 1316 N N . ASP A 1 168 ? -25.513 11.310 21.878 1.00 89.19 168 ASP A N 1
ATOM 1317 C CA . ASP A 1 168 ? -24.689 12.195 22.694 1.00 89.19 168 ASP A CA 1
ATOM 1318 C C . ASP A 1 168 ? -23.213 12.146 22.282 1.00 89.19 168 ASP A C 1
ATOM 1320 O O . ASP A 1 168 ? -22.605 11.081 22.141 1.00 89.19 168 ASP A O 1
ATOM 1324 N N . ALA A 1 169 ? -22.624 13.326 22.070 1.00 88.94 169 ALA A N 1
ATOM 1325 C CA . ALA A 1 169 ? -21.260 13.458 21.559 1.00 88.94 169 ALA A CA 1
ATOM 1326 C C . ALA A 1 169 ? -20.201 12.942 22.551 1.00 88.94 169 ALA A C 1
ATOM 1328 O O . ALA A 1 169 ? -19.239 12.295 22.143 1.00 88.94 169 ALA A O 1
ATOM 1329 N N . GLU A 1 170 ? -20.405 13.176 23.849 1.00 89.88 170 GLU A N 1
ATOM 1330 C CA . GLU A 1 170 ? -19.476 12.758 24.906 1.00 89.88 170 GLU A CA 1
ATOM 1331 C C . GLU A 1 170 ? -19.475 11.232 25.098 1.00 89.88 170 GLU A C 1
ATOM 1333 O O . GLU A 1 170 ? -18.421 10.604 25.226 1.00 89.88 170 GLU A O 1
ATOM 1338 N N . GLU A 1 171 ? -20.650 10.598 25.028 1.00 87.50 171 GLU A N 1
ATOM 1339 C CA . GLU A 1 171 ? -20.764 9.140 25.104 1.00 87.50 171 GLU A CA 1
ATOM 1340 C C . GLU A 1 171 ? -20.129 8.467 23.879 1.00 87.50 171 GLU A C 1
ATOM 1342 O O . GLU A 1 171 ? -19.410 7.474 24.018 1.00 87.50 171 GLU A O 1
ATOM 1347 N N . LYS A 1 172 ? -20.309 9.042 22.680 1.00 88.25 172 LYS A N 1
ATOM 1348 C CA . LYS A 1 172 ? -19.639 8.569 21.458 1.00 88.25 172 LYS A CA 1
ATOM 1349 C C . LYS A 1 172 ? -18.124 8.593 21.580 1.00 88.25 172 LYS A C 1
ATOM 1351 O O . LYS A 1 172 ? -17.478 7.618 21.198 1.00 88.25 172 LYS A O 1
ATOM 1356 N N . GLU A 1 173 ? -17.559 9.665 22.124 1.00 91.06 173 GLU A N 1
ATOM 1357 C CA . GLU A 1 173 ? -16.111 9.771 22.303 1.00 91.06 173 GLU A CA 1
ATOM 1358 C C . GLU A 1 173 ? -15.591 8.711 23.288 1.00 91.06 173 GLU A C 1
ATOM 1360 O O . GLU A 1 173 ? -14.582 8.046 23.030 1.00 91.06 173 GLU A O 1
ATOM 1365 N N . ASN A 1 174 ? -16.312 8.482 24.389 1.00 92.62 174 ASN A N 1
ATOM 1366 C CA . ASN A 1 174 ? -15.953 7.458 25.370 1.00 92.62 174 ASN A CA 1
ATOM 1367 C C . ASN A 1 174 ? -16.041 6.037 24.793 1.00 92.62 174 ASN A C 1
ATOM 1369 O O . ASN A 1 174 ? -15.129 5.230 24.999 1.00 92.62 174 ASN A O 1
ATOM 1373 N N . LEU A 1 175 ? -17.086 5.735 24.020 1.00 90.62 175 LEU A N 1
ATOM 1374 C CA . LEU A 1 175 ? -17.238 4.445 23.342 1.00 90.62 175 LEU A CA 1
ATOM 1375 C C . LEU A 1 175 ? -16.154 4.225 22.279 1.00 90.62 175 LEU A C 1
ATOM 1377 O O . LEU A 1 175 ? -15.615 3.124 22.174 1.00 90.62 175 LEU A O 1
ATOM 1381 N N . GLN A 1 176 ? -15.777 5.269 21.536 1.00 89.56 176 GLN A N 1
ATOM 1382 C CA . GLN A 1 176 ? -14.668 5.204 20.580 1.00 89.56 176 GLN A CA 1
ATOM 1383 C C . GLN A 1 176 ? -13.335 4.910 21.270 1.00 89.56 176 GLN A C 1
ATOM 1385 O O . GLN A 1 176 ? -12.574 4.073 20.786 1.00 89.56 176 GLN A O 1
ATOM 1390 N N . LYS A 1 177 ? -13.059 5.543 22.417 1.00 92.38 177 LYS A N 1
ATOM 1391 C CA . LYS A 1 177 ? -11.843 5.270 23.202 1.00 92.38 177 LYS A CA 1
ATOM 1392 C C . LYS A 1 177 ? -11.792 3.818 23.677 1.00 92.38 177 LYS A C 1
ATOM 1394 O O . LYS A 1 177 ? -10.755 3.172 23.534 1.00 92.38 177 LYS A O 1
ATOM 1399 N N . GLN A 1 178 ? -12.906 3.287 24.183 1.00 92.00 178 GLN A N 1
ATOM 1400 C CA . GLN A 1 178 ? -12.993 1.889 24.624 1.00 92.00 178 GLN A CA 1
ATOM 1401 C C . GLN A 1 178 ? -12.807 0.905 23.463 1.00 92.00 178 GLN A C 1
ATOM 1403 O O . GLN A 1 178 ? -12.091 -0.088 23.598 1.00 92.00 178 GLN A O 1
ATOM 1408 N N . LEU A 1 179 ? -13.408 1.201 22.310 1.00 90.94 179 LEU A N 1
ATOM 1409 C CA . LEU A 1 179 ? -13.276 0.387 21.106 1.00 90.94 179 LEU A CA 1
ATOM 1410 C C . LEU A 1 179 ? -11.830 0.380 20.596 1.00 90.94 179 LEU A C 1
ATOM 1412 O O . LEU A 1 179 ? -11.277 -0.693 20.367 1.00 90.94 179 LEU A O 1
ATOM 1416 N N . LEU A 1 180 ? -11.177 1.543 20.531 1.00 89.88 180 LEU A N 1
ATOM 1417 C CA . LEU A 1 180 ? -9.772 1.649 20.132 1.00 89.88 180 LEU A CA 1
ATOM 1418 C C . LEU A 1 180 ? -8.849 0.882 21.094 1.00 89.88 180 LEU A C 1
ATOM 1420 O O . LEU A 1 180 ? -7.935 0.179 20.663 1.00 89.88 180 LEU A O 1
ATOM 1424 N N . GLN A 1 181 ? -9.097 0.982 22.403 1.00 92.50 181 GLN A N 1
ATOM 1425 C CA . GLN A 1 181 ? -8.328 0.255 23.413 1.00 92.50 181 GLN A CA 1
ATOM 1426 C C . GLN A 1 181 ? -8.471 -1.261 23.231 1.00 92.50 181 GLN A C 1
ATOM 1428 O O . GLN A 1 181 ? -7.481 -1.995 23.304 1.00 92.50 181 GLN A O 1
ATOM 1433 N N . ARG A 1 182 ? -9.688 -1.738 22.952 1.00 92.19 182 ARG A N 1
ATOM 1434 C CA . ARG A 1 182 ? -9.950 -3.156 22.695 1.00 92.19 182 ARG A CA 1
ATOM 1435 C C . ARG A 1 182 ? -9.284 -3.632 21.404 1.00 92.19 182 ARG A C 1
ATOM 1437 O O . ARG A 1 182 ? -8.662 -4.692 21.406 1.00 92.19 182 ARG A O 1
ATOM 1444 N N . GLU A 1 183 ? -9.351 -2.846 20.333 1.00 89.94 183 GLU A N 1
ATOM 1445 C CA . GLU A 1 183 ? -8.670 -3.144 19.067 1.00 89.94 183 GLU A CA 1
ATOM 1446 C C . GLU A 1 183 ? -7.157 -3.275 19.253 1.00 89.94 183 GLU A C 1
ATOM 1448 O O . GLU A 1 183 ? -6.559 -4.233 18.765 1.00 89.94 183 GLU A O 1
ATOM 1453 N N . GLN A 1 184 ? -6.537 -2.367 20.010 1.00 88.69 184 GLN A N 1
ATOM 1454 C CA . GLN A 1 184 ? -5.102 -2.422 20.303 1.00 88.69 184 GLN A CA 1
ATOM 1455 C C . GLN A 1 184 ? -4.711 -3.674 21.095 1.00 88.69 184 GLN A C 1
ATOM 1457 O O . GLN A 1 184 ? -3.678 -4.277 20.805 1.00 88.69 184 GLN A O 1
ATOM 1462 N N . GLN A 1 185 ? -5.539 -4.097 22.056 1.00 91.69 185 GLN A N 1
ATOM 1463 C CA . GLN A 1 185 ? -5.314 -5.333 22.815 1.00 91.69 185 GLN A CA 1
ATOM 1464 C C . GLN A 1 185 ? -5.418 -6.585 21.938 1.00 91.69 185 GLN A C 1
ATOM 1466 O O . GLN A 1 185 ? -4.652 -7.531 22.111 1.00 91.69 185 GLN A O 1
ATOM 1471 N N . LEU A 1 186 ? -6.374 -6.600 21.009 1.00 90.00 186 LEU A N 1
ATOM 1472 C CA . LEU A 1 186 ? -6.633 -7.744 20.136 1.00 90.00 186 LEU A CA 1
ATOM 1473 C C . LEU A 1 186 ? -5.645 -7.837 18.969 1.00 90.00 186 LEU A C 1
ATOM 1475 O O . LEU A 1 186 ? -5.403 -8.930 18.456 1.00 90.00 186 LEU A O 1
ATOM 1479 N N . LEU A 1 187 ? -5.055 -6.714 18.561 1.00 86.75 187 LEU A N 1
ATOM 1480 C CA . LEU A 1 187 ? -4.173 -6.619 17.402 1.00 86.75 187 LEU A CA 1
ATOM 1481 C C . LEU A 1 187 ? -3.054 -7.677 17.346 1.00 86.75 187 LEU A C 1
ATOM 1483 O O . LEU A 1 187 ? -2.956 -8.331 16.308 1.00 86.75 187 LEU A O 1
ATOM 1487 N N . PRO A 1 188 ? -2.236 -7.909 18.394 1.00 90.62 188 PRO A N 1
ATOM 1488 C CA . PRO A 1 188 ? -1.164 -8.905 18.320 1.00 90.62 188 PRO A CA 1
ATOM 1489 C C . PRO A 1 188 ? -1.693 -10.335 18.134 1.00 90.62 188 PRO A C 1
ATOM 1491 O O . PRO A 1 188 ? -1.125 -11.105 17.363 1.00 90.62 188 PRO A O 1
ATOM 1494 N N . MET A 1 189 ? -2.814 -10.685 18.774 1.00 91.19 189 MET A N 1
ATOM 1495 C CA . MET A 1 189 ? -3.419 -12.014 18.636 1.00 91.19 189 MET A CA 1
ATOM 1496 C C . MET A 1 189 ? -4.012 -12.212 17.237 1.00 91.19 189 MET A C 1
ATOM 1498 O O . MET A 1 189 ? -3.783 -13.235 16.597 1.00 91.19 189 MET A O 1
ATOM 1502 N N . TYR A 1 190 ? -4.744 -11.221 16.729 1.00 88.06 190 TYR A N 1
ATOM 1503 C CA . TYR A 1 190 ? -5.342 -11.288 15.395 1.00 88.06 190 TYR A CA 1
ATOM 1504 C C . TYR A 1 190 ? -4.303 -11.217 14.274 1.00 88.06 190 TYR A C 1
ATOM 1506 O O . TYR A 1 190 ? -4.527 -11.792 13.211 1.00 88.06 190 TYR A O 1
ATOM 1514 N N . HIS A 1 191 ? -3.161 -10.565 14.502 1.00 84.50 191 HIS A N 1
ATOM 1515 C CA . HIS A 1 191 ? -2.036 -10.633 13.575 1.00 84.50 191 HIS A CA 1
ATOM 1516 C C . HIS A 1 191 ? -1.528 -12.073 13.439 1.00 84.50 191 HIS A C 1
ATOM 1518 O O . HIS A 1 191 ? -1.392 -12.558 12.319 1.00 84.50 191 HIS A O 1
ATOM 1524 N N . GLN A 1 192 ? -1.362 -12.790 14.557 1.00 86.81 192 GLN A N 1
ATOM 1525 C CA . GLN A 1 192 ? -0.987 -14.206 14.529 1.00 86.81 192 GLN A CA 1
ATOM 1526 C C . GLN A 1 192 ? -2.025 -15.060 13.791 1.00 86.81 192 GLN A C 1
ATOM 1528 O O . GLN A 1 192 ? -1.661 -15.904 12.978 1.00 86.81 192 GLN A O 1
ATOM 1533 N N . VAL A 1 193 ? -3.318 -14.814 14.024 1.00 87.25 193 VAL A N 1
ATOM 1534 C CA . VAL A 1 193 ? -4.399 -15.512 13.308 1.00 87.25 193 VAL A CA 1
ATOM 1535 C C . VAL A 1 193 ? -4.336 -15.244 11.806 1.00 87.25 193 VAL A C 1
ATOM 1537 O O . VAL A 1 193 ? -4.531 -16.167 11.022 1.00 87.25 193 VAL A O 1
ATOM 1540 N N . ALA A 1 194 ? -4.053 -14.010 11.388 1.00 80.94 194 ALA A N 1
ATOM 1541 C CA . ALA A 1 194 ? -3.923 -13.677 9.974 1.00 80.94 194 ALA A CA 1
ATOM 1542 C C . ALA A 1 194 ? -2.706 -14.342 9.321 1.00 80.94 194 ALA A C 1
ATOM 1544 O O . ALA A 1 194 ? -2.824 -14.802 8.187 1.00 80.94 194 ALA A O 1
ATOM 1545 N N . LEU A 1 195 ? -1.582 -14.453 10.038 1.00 81.75 195 LEU A N 1
ATOM 1546 C CA . LEU A 1 195 ? -0.431 -15.237 9.582 1.00 81.75 195 LEU A CA 1
ATOM 1547 C C . LEU A 1 195 ? -0.816 -16.705 9.404 1.00 81.75 195 LEU A C 1
ATOM 1549 O O . LEU A 1 195 ? -0.673 -17.240 8.314 1.00 81.75 195 LEU A O 1
ATOM 1553 N N . THR A 1 196 ? -1.427 -17.322 10.418 1.00 86.56 196 THR A N 1
ATOM 1554 C CA . THR A 1 196 ? -1.890 -18.712 10.310 1.00 86.56 196 THR A CA 1
ATOM 1555 C C . THR A 1 196 ? -2.907 -18.889 9.182 1.00 86.56 196 THR A C 1
ATOM 1557 O O . THR A 1 196 ? -2.875 -19.889 8.480 1.00 86.56 196 THR A O 1
ATOM 1560 N N . PHE A 1 197 ? -3.797 -17.923 8.959 1.00 84.62 197 PHE A N 1
ATOM 1561 C CA . PHE A 1 197 ? -4.743 -17.953 7.843 1.00 84.62 197 PHE A CA 1
ATOM 1562 C C . PHE A 1 197 ? -4.040 -17.908 6.477 1.00 84.62 197 PHE A C 1
ATOM 1564 O O . PHE A 1 197 ? -4.453 -18.618 5.559 1.00 84.62 197 PHE A O 1
ATOM 1571 N N . ALA A 1 198 ? -2.971 -17.120 6.344 1.00 78.69 198 ALA A N 1
ATOM 1572 C CA . ALA A 1 198 ? -2.124 -17.129 5.156 1.00 78.69 198 ALA A CA 1
ATOM 1573 C C . ALA A 1 198 ? -1.380 -18.469 5.006 1.00 78.69 198 ALA A C 1
ATOM 1575 O O . ALA A 1 198 ? -1.413 -19.060 3.934 1.00 78.69 198 ALA A O 1
ATOM 1576 N N . ASP A 1 199 ? -0.826 -19.019 6.085 1.00 76.94 199 ASP A N 1
ATOM 1577 C CA . ASP A 1 199 ? -0.139 -20.317 6.049 1.00 76.94 199 ASP A CA 1
ATOM 1578 C C . ASP A 1 199 ? -1.091 -21.462 5.660 1.00 76.94 199 ASP A C 1
ATOM 1580 O O . ASP A 1 199 ? -0.730 -22.356 4.894 1.00 76.94 199 ASP A O 1
ATOM 1584 N N . LEU A 1 200 ? -2.348 -21.422 6.126 1.00 79.25 200 LEU A N 1
ATOM 1585 C CA . LEU A 1 200 ? -3.395 -22.379 5.742 1.00 79.25 200 LEU A CA 1
ATOM 1586 C C . LEU A 1 200 ? -3.662 -22.368 4.228 1.00 79.25 200 LEU A C 1
ATOM 1588 O O . LEU A 1 200 ? -4.065 -23.381 3.649 1.00 79.25 200 LEU A O 1
ATOM 1592 N N . HIS A 1 201 ? -3.445 -21.227 3.575 1.00 71.31 201 HIS A N 1
ATOM 1593 C CA . HIS A 1 201 ? -3.563 -21.098 2.131 1.00 71.31 201 HIS A CA 1
ATOM 1594 C C . HIS A 1 201 ? -2.401 -21.733 1.363 1.00 71.31 201 HIS A C 1
ATOM 1596 O O . HIS A 1 201 ? -2.619 -22.109 0.207 1.00 71.31 201 HIS A O 1
ATOM 1602 N N . ASP A 1 202 ? -1.254 -21.919 2.007 1.00 77.75 202 ASP A N 1
ATOM 1603 C CA . ASP A 1 202 ? -0.038 -22.488 1.421 1.00 77.75 202 ASP A CA 1
ATOM 1604 C C . ASP A 1 202 ? 0.173 -23.961 1.811 1.00 77.75 202 ASP A C 1
ATOM 1606 O O . ASP A 1 202 ? 1.206 -24.563 1.514 1.00 77.75 202 ASP A O 1
ATOM 1610 N N . LEU A 1 203 ? -0.834 -24.590 2.430 1.00 81.62 203 LEU A N 1
ATOM 1611 C CA . LEU A 1 203 ? -0.773 -26.007 2.767 1.00 81.62 203 LEU A CA 1
ATOM 1612 C C . LEU A 1 203 ? -0.690 -26.888 1.509 1.00 81.62 203 LEU A C 1
ATOM 1614 O O . LEU A 1 203 ? -1.472 -26.707 0.567 1.00 81.62 203 LEU A O 1
ATOM 1618 N N . PRO A 1 204 ? 0.151 -27.940 1.526 1.00 77.06 204 PRO A N 1
ATOM 1619 C CA . PRO A 1 204 ? 0.262 -28.873 0.407 1.00 77.06 204 PRO A CA 1
ATOM 1620 C C . PRO A 1 204 ? -1.064 -29.603 0.133 1.00 77.06 204 PRO A C 1
ATOM 1622 O O . PRO A 1 204 ? -1.372 -29.896 -1.018 1.00 77.06 204 PRO A O 1
ATOM 1625 N N . ALA A 1 205 ? -1.915 -29.790 1.151 1.00 84.12 205 ALA A N 1
ATOM 1626 C CA . ALA A 1 205 ? -3.274 -30.313 0.986 1.00 84.12 205 ALA A CA 1
ATOM 1627 C C . ALA A 1 205 ? -4.112 -29.468 0.008 1.00 84.12 205 ALA A C 1
ATOM 1629 O O . ALA A 1 205 ? -4.764 -29.999 -0.890 1.00 84.12 205 ALA A O 1
ATOM 1630 N N . ARG A 1 206 ? -4.026 -28.135 0.107 1.00 75.19 206 ARG A N 1
ATOM 1631 C CA . ARG A 1 206 ? -4.716 -27.224 -0.814 1.00 75.19 206 ARG A CA 1
ATOM 1632 C C . ARG A 1 206 ? -4.140 -27.318 -2.229 1.00 75.19 206 ARG A C 1
ATOM 1634 O O . ARG A 1 206 ? -4.883 -27.224 -3.204 1.00 75.19 206 ARG A O 1
ATOM 1641 N N . MET A 1 207 ? -2.825 -27.513 -2.357 1.00 72.44 207 MET A N 1
ATOM 1642 C CA . MET A 1 207 ? -2.169 -27.712 -3.656 1.00 72.44 207 MET A CA 1
ATOM 1643 C C . MET A 1 207 ? -2.623 -29.016 -4.331 1.00 72.44 207 MET A C 1
ATOM 1645 O O . MET A 1 207 ? -2.785 -29.041 -5.555 1.00 72.44 207 MET A O 1
ATOM 1649 N N . GLN A 1 208 ? -2.867 -30.070 -3.546 1.00 79.19 208 GLN A N 1
ATOM 1650 C CA . GLN A 1 208 ? -3.389 -31.353 -4.024 1.00 79.19 208 GLN A CA 1
ATOM 1651 C C . GLN A 1 208 ? -4.851 -31.235 -4.474 1.00 79.19 208 GLN A C 1
ATOM 1653 O O . GLN A 1 208 ? -5.178 -31.655 -5.581 1.00 79.19 208 GLN A O 1
ATOM 1658 N N . GLU A 1 209 ? -5.717 -30.576 -3.693 1.00 84.44 209 GLU A N 1
ATOM 1659 C CA . GLU A 1 209 ? -7.118 -30.317 -4.083 1.00 84.44 209 GLU A CA 1
ATOM 1660 C C . GLU A 1 209 ? -7.238 -29.477 -5.362 1.00 84.44 209 GLU A C 1
ATOM 1662 O O . GLU A 1 209 ? -8.157 -29.661 -6.161 1.00 84.44 209 GLU A O 1
ATOM 1667 N N . LYS A 1 210 ? -6.300 -28.548 -5.580 1.00 74.88 210 LYS A N 1
ATOM 1668 C CA . LYS A 1 210 ? -6.218 -27.762 -6.819 1.00 74.88 210 LYS A CA 1
ATOM 1669 C C . LYS A 1 210 ? -5.619 -28.536 -7.998 1.00 74.88 210 LYS A C 1
ATOM 1671 O O . LYS A 1 210 ? -5.570 -27.986 -9.096 1.00 74.88 210 LYS A O 1
ATOM 1676 N N . GLY A 1 211 ? -5.179 -29.778 -7.793 1.00 78.06 211 GLY A N 1
ATOM 1677 C CA . GLY A 1 211 ? -4.599 -30.633 -8.830 1.00 78.06 211 GLY A CA 1
ATOM 1678 C C . GLY A 1 211 ? -3.221 -30.177 -9.314 1.00 78.06 211 GLY A C 1
ATOM 1679 O O . GLY A 1 211 ? -2.807 -30.547 -10.411 1.00 78.06 211 GLY A O 1
ATOM 1680 N N . VAL A 1 212 ? -2.519 -29.350 -8.531 1.00 70.31 212 VAL A N 1
ATOM 1681 C CA . VAL A 1 212 ? -1.178 -28.844 -8.880 1.00 70.31 212 VAL A CA 1
ATOM 1682 C C . VAL A 1 212 ? -0.103 -29.893 -8.581 1.00 70.31 212 VAL A C 1
ATOM 1684 O O . VAL A 1 212 ? 0.914 -29.952 -9.271 1.00 70.31 212 VAL A O 1
ATOM 1687 N N . ILE A 1 213 ? -0.339 -30.744 -7.580 1.00 68.88 213 ILE A N 1
ATOM 1688 C CA . ILE A 1 213 ? 0.536 -31.853 -7.181 1.00 68.88 213 ILE A CA 1
ATOM 1689 C C . ILE A 1 213 ? -0.243 -33.173 -7.193 1.00 68.88 213 ILE A C 1
ATOM 1691 O O . ILE A 1 213 ? -1.457 -33.179 -7.005 1.00 68.88 213 ILE A O 1
ATOM 1695 N N . GLN A 1 214 ? 0.455 -34.286 -7.429 1.00 77.62 214 GLN A N 1
ATOM 1696 C CA . GLN A 1 214 ? -0.163 -35.617 -7.476 1.00 77.62 214 GLN A CA 1
ATOM 1697 C C . GLN A 1 214 ? -0.427 -36.176 -6.074 1.00 77.62 214 GLN A C 1
ATOM 1699 O O . GLN A 1 214 ? -1.510 -36.698 -5.825 1.00 77.62 214 GLN A O 1
ATOM 1704 N N . ASP A 1 215 ? 0.539 -36.043 -5.163 1.00 83.50 215 ASP A N 1
ATOM 1705 C CA . ASP A 1 215 ? 0.399 -36.502 -3.784 1.00 83.50 215 ASP A CA 1
ATOM 1706 C C . ASP A 1 215 ? 1.308 -35.726 -2.819 1.00 83.50 215 ASP A C 1
ATOM 1708 O O . ASP A 1 215 ? 2.317 -35.146 -3.240 1.00 83.50 215 ASP A O 1
ATOM 1712 N N . VAL A 1 216 ? 0.947 -35.713 -1.534 1.00 81.12 216 VAL A N 1
ATOM 1713 C CA . VAL A 1 216 ? 1.733 -35.108 -0.449 1.00 81.12 216 VAL A CA 1
ATOM 1714 C C . VAL A 1 216 ? 2.501 -36.212 0.266 1.00 81.12 216 VAL A C 1
ATOM 1716 O O . VAL A 1 216 ? 1.925 -37.012 0.997 1.00 81.12 216 VAL A O 1
ATOM 1719 N N . VAL A 1 217 ? 3.817 -36.257 0.070 1.00 84.25 217 VAL A N 1
ATOM 1720 C CA . VAL A 1 217 ? 4.662 -37.312 0.644 1.00 84.25 217 VAL A CA 1
ATOM 1721 C C . VAL A 1 217 ? 5.252 -36.844 1.981 1.00 84.25 217 VAL A C 1
ATOM 1723 O O . VAL A 1 217 ? 5.927 -35.811 2.002 1.00 84.25 217 VAL A O 1
ATOM 1726 N N . PRO A 1 218 ? 5.036 -37.570 3.096 1.00 81.25 218 PRO A N 1
ATOM 1727 C CA . PRO A 1 218 ? 5.710 -37.276 4.352 1.00 81.25 218 PRO A CA 1
ATOM 1728 C C . PRO A 1 218 ? 7.197 -37.618 4.237 1.00 81.25 218 PRO A C 1
ATOM 1730 O O . PRO A 1 218 ? 7.573 -38.677 3.733 1.00 81.25 218 PRO A O 1
ATOM 1733 N N . TRP A 1 219 ? 8.045 -36.712 4.711 1.00 72.25 219 TRP A N 1
ATOM 1734 C CA . TRP A 1 219 ? 9.478 -36.960 4.803 1.00 72.25 219 TRP A CA 1
ATOM 1735 C C . TRP A 1 219 ? 9.752 -37.908 5.980 1.00 72.25 219 TRP A C 1
ATOM 1737 O O . TRP A 1 219 ? 9.332 -37.614 7.100 1.00 72.25 219 TRP A O 1
ATOM 1747 N N . ALA A 1 220 ? 10.407 -39.039 5.710 1.00 55.22 220 ALA A N 1
ATOM 1748 C CA . ALA A 1 220 ? 10.808 -40.041 6.701 1.00 55.22 220 ALA A CA 1
ATOM 1749 C C . ALA A 1 220 ? 12.282 -39.879 7.088 1.00 55.22 220 ALA A C 1
ATOM 1751 O O . ALA A 1 220 ? 13.093 -39.549 6.190 1.00 55.22 220 ALA A O 1
#

Solvent-accessible surface area (backbone atoms only — not comparable to full-atom values): 13035 Å² total; per-residue (Å²): 138,86,83,81,87,85,76,84,73,86,73,94,67,93,70,77,75,75,74,74,77,72,79,68,64,65,63,46,74,47,77,44,79,45,58,84,86,82,44,100,81,51,66,64,44,76,44,80,40,63,42,42,47,40,44,40,68,57,31,39,52,50,20,50,51,47,46,52,35,47,75,68,66,43,72,46,78,43,80,49,46,27,57,20,63,56,82,47,73,65,38,53,71,64,39,30,68,61,27,46,49,43,31,37,53,33,51,46,71,40,84,44,50,47,46,79,42,68,54,91,95,46,45,70,30,70,69,38,40,70,51,68,41,55,78,65,32,48,82,35,45,44,40,67,61,53,52,46,42,42,69,70,40,65,69,49,35,54,49,54,54,48,58,73,68,59,83,53,69,68,60,46,53,54,49,49,53,52,47,53,53,50,49,62,68,44,42,68,60,52,51,53,51,52,51,52,53,54,51,62,67,70,34,65,68,53,39,38,78,70,64,78,42,94,74,87,79,82,89,128

InterPro domains:
  IPR011763 Acetyl-coenzyme A carboxyltransferase, C-terminal [PS50989] (1-220)
  IPR029045 ClpP/crotonase-like domain superfamily [SSF52096] (41-220)
  IPR034733 Acetyl-coenzyme A carboxylase carboxyl transferase subunit beta [PF01039] (48-219)
  IPR049076 Acetyl-CoA carboxylase [PTHR45728] (41-142)

Organism: Ornithodoros erraticus (NCBI:txid265619)

Foldseek 3Di:
DDDDDDPPDPDDDPPPPPPPPPVQPDWDWDWDDFDPPDDPPGDIDTDTHHPQEDAQVNLQVLLVVLQVCQVVQHEAEAARAHPAYDPDPVSVVVVSVVSLVSLLVSVLPRDAAYHYDHDPVGDADDRRCVSVPCVSHVPRDVVVLLVVCCVPPPLLVVLVVCLVPDPDPVVNVVSVVVNVVVCVVCVVVSVVVVVVVVVVCVDVVVCVVVVVDVDDDDDD

Radius of gyration: 26.68 Å; Cα contacts (8 Å, |Δi|>4): 213; chains: 1; bounding box: 57×62×85 Å

Nearest PDB structures (foldseek):
  4asi-assembly1_C  TM=5.834E-01  e=8.783E-22  Homo sapiens
  4asi-assembly3_F  TM=5.810E-01  e=9.978E-22  Homo sapiens
  4asi-assembly3_E  TM=5.811E-01  e=1.559E-21  Homo sapiens
  4asi-assembly2_B  TM=5.817E-01  e=2.950E-21  Homo sapiens
  8xl2-assembly1_C  TM=9.836E-01  e=5.699E-15  Homo sapiens

Mean predicted aligned error: 15.4 Å

pLDDT: mean 78.81, std 18.11, range [27.28, 96.25]

Secondary structure (DSSP, 8-state):
------------------------PPPEEEEEPP-TTT-TT---EEEEEPTTEE-HHHHHHHHHHHHHHHHTTPPEEEE----EE---HHHHHTTHHHHHHHHHHHHHT--S-EEEE--TT----HHHHHHH-TTS-HHHHSHHHHHHHHHH-HHHHHHHHHHHH---HHHHHHHHHHHHHHHHHHHHHHHHHHHHHHHHHT-HHHHHHTTSSS--PPP-